Protein AF-A0A108UBU2-F1 (afdb_monomer)

Nearest PDB structures (foldseek):
  7m5o-assembly1_A  TM=4.136E-01  e=9.392E-01  Biggievirus Mos11

Organism: NCBI:txid1444315

Solvent-accessible surface area (backbone atoms only — not comparable to full-atom values): 15888 Å² total; per-residue (Å²): 140,81,89,88,81,86,92,85,77,90,82,82,84,80,83,87,88,84,89,85,89,90,84,91,84,91,82,87,88,81,82,81,77,80,78,78,84,74,85,77,80,70,76,76,83,65,75,75,77,48,58,83,71,38,33,30,38,41,40,33,34,20,79,39,53,60,41,30,52,33,42,35,38,38,32,38,51,55,99,91,39,72,41,78,49,80,78,66,41,70,30,21,22,0,61,51,5,39,13,44,45,47,44,62,60,80,90,80,81,92,64,56,70,40,40,52,89,64,22,35,14,59,22,49,35,21,49,58,49,51,27,37,19,61,50,87,74,73,71,49,63,42,59,72,44,55,47,44,89,47,24,28,30,29,60,39,51,87,44,98,55,30,54,35,77,44,46,33,85,77,67,35,67,78,74,52,62,88,41,85,39,56,45,33,25,43,82,77,49,88,58,36,57,28,46,48,43,35,30,34,41,40,53,33,74,84,44,55,64,52,49,35,50,74,38,32,40,30,30,40,83,44,94,85,50,56,34,66,26,27,42,25,26,54,64,71,59,50,53,55,46,41,52,64,43,42,61,92,36,45,38,32,38,31,30,35,30,34,68,55,42,69,69,38,21,76,87,55,66,48,63,82,80,51,96,92,88

pLDDT: mean 86.35, std 22.16, range [30.78, 98.88]

Mean predicted aligned error: 10.65 Å

Foldseek 3Di:
DDDDDDDDDDDDDDDDDDDDDDDDDDDDDDDPDPDDDDDPPPPPPPPDLAPQLFQKEWEWAAQAQQGQKTKTWIWGADPLATDTDDDIFIKGFFNRGAAAFAANDDDDDPTHAAWQQPSHAHADKFFWAEKEAQDPDAQAQHHYDHFDQQWFQASQLPQPSHQHTDGCVVVPPVSNPPGPGRLPCCVVPVHQRFNRIWTDGCTPVVSNGGSYHDEIETADSDPPDHDSHYMYGHPVVRSVVRNPDHVSSRYMYGYDYPVVCQVCCVVNVHHHDDPPD

Sequence (277 aa):
MGGIETLHGSDDAANAAKGLGQRLRLALFAIAAAMTTACAGLGNDRVPDGPAQAQQLVLVTTADWDANQGRMQRFERAGGQWHAVGDAAAVTIGRAGSAWGLGLHAPQTDGPSKREGDGRAPAGMFRIGTAFGYAEDVATALPYAAMSASDYCIDVSQSPLYNRIVDAEQVGAAAIEGSTEPMRRDLHANGDQRYRQGFVIEHNASRVPGAGSCIFAHLWKAPGETTAGCTAMDDARMSQLLAWLKPQAQPVFVLLPRAEYRKLWKSWGLPQPVDGS

Secondary structure (DSSP, 8-state):
-------------------------------------------------GGGS-SEEEEEEESSSS--EEEEEEEEEETTEEEEEEEEEEEE-BTT-EEE-SSSS----SS-B--TTS--EEEEEEEEEEEEESSS--S-SS-EEEPPTTEEE---TTSTTTT-EEEHHHH-GGGGTT--EES-HHHHTTT--TTSEEEEE-TTTT--TTS----EEEE-SSTT--BSSSEEE-HHHHHHHHHH--GGG--EEEEEEHHHHHHHTTTTTPPPP-TT-

Structure (mmCIF, N/CA/C/O backbone):
data_AF-A0A108UBU2-F1
#
_entry.id   AF-A0A108UBU2-F1
#
loop_
_atom_site.group_PDB
_atom_site.id
_atom_site.type_symbol
_atom_site.label_atom_id
_atom_site.label_alt_id
_atom_site.label_comp_id
_atom_site.label_asym_id
_atom_site.label_entity_id
_atom_site.label_seq_id
_atom_site.pdbx_PDB_ins_code
_atom_site.Cartn_x
_atom_site.Cartn_y
_atom_site.Cartn_z
_atom_site.occupancy
_atom_site.B_iso_or_equiv
_atom_site.auth_seq_id
_atom_site.auth_comp_id
_atom_site.auth_asym_id
_atom_site.auth_atom_id
_atom_site.pdbx_PDB_model_num
ATOM 1 N N . MET A 1 1 ? -21.728 44.229 -74.966 1.00 37.22 1 MET A N 1
ATOM 2 C CA . MET A 1 1 ? -20.796 45.326 -74.622 1.00 37.22 1 MET A CA 1
ATOM 3 C C . MET A 1 1 ? -21.664 46.422 -74.029 1.00 37.22 1 MET A C 1
ATOM 5 O O . MET A 1 1 ? -22.520 46.895 -74.747 1.00 37.22 1 MET A O 1
ATOM 9 N N . GLY A 1 2 ? -21.675 46.769 -72.751 1.00 37.34 2 GLY A N 1
ATOM 10 C CA . GLY A 1 2 ? -20.683 46.671 -71.689 1.00 37.34 2 GLY A CA 1
ATOM 11 C C . GLY A 1 2 ? -20.709 48.035 -70.991 1.00 37.34 2 GLY A C 1
ATOM 12 O O . GLY A 1 2 ? -20.250 48.992 -71.595 1.00 37.34 2 GLY A O 1
ATOM 13 N N . GLY A 1 3 ? -21.280 48.093 -69.779 1.00 35.97 3 GLY A N 1
ATOM 14 C CA . GLY A 1 3 ? -21.281 49.249 -68.868 1.00 35.97 3 GLY A CA 1
ATOM 15 C C . GLY A 1 3 ? -22.343 50.323 -69.131 1.00 35.97 3 GLY A C 1
ATOM 16 O O . GLY A 1 3 ? -22.295 50.953 -70.176 1.00 35.97 3 GLY A O 1
ATOM 17 N N . ILE A 1 4 ? -23.239 50.568 -68.159 1.00 41.31 4 ILE A N 1
ATOM 18 C CA . ILE A 1 4 ? -23.823 51.897 -67.891 1.00 41.31 4 ILE A CA 1
ATOM 19 C C . ILE A 1 4 ? -23.996 52.078 -66.374 1.00 41.31 4 ILE A C 1
ATOM 21 O O . ILE A 1 4 ? -24.458 51.196 -65.652 1.00 41.31 4 ILE A O 1
ATOM 25 N N . GLU A 1 5 ? -23.554 53.255 -65.965 1.00 39.12 5 GLU A N 1
ATOM 26 C CA . GLU A 1 5 ? -23.466 53.899 -64.666 1.00 39.12 5 GLU A CA 1
ATOM 27 C C . GLU A 1 5 ? -24.804 54.536 -64.209 1.00 39.12 5 GLU A C 1
ATOM 29 O O . GLU A 1 5 ? -25.595 54.995 -65.025 1.00 39.12 5 GLU A O 1
ATOM 34 N N . THR A 1 6 ? -25.007 54.540 -62.886 1.00 38.72 6 THR A N 1
ATOM 35 C CA . THR A 1 6 ? -25.582 55.594 -62.010 1.00 38.72 6 THR A CA 1
ATOM 36 C C . THR A 1 6 ? -26.926 56.336 -62.264 1.00 38.72 6 THR A C 1
ATOM 38 O O . THR A 1 6 ? -27.144 57.012 -63.258 1.00 38.72 6 THR A O 1
ATOM 41 N N . LEU A 1 7 ? -27.699 56.380 -61.156 1.00 37.50 7 LEU A N 1
ATOM 42 C CA . LEU A 1 7 ? -28.434 57.514 -60.535 1.00 37.50 7 LEU A CA 1
ATOM 43 C C . LEU A 1 7 ? -29.846 57.950 -61.011 1.00 37.50 7 LEU A C 1
ATOM 45 O O . LEU A 1 7 ? -30.063 58.414 -62.125 1.00 37.50 7 LEU A O 1
ATOM 49 N N . HIS A 1 8 ? -30.770 57.951 -60.039 1.00 36.78 8 HIS A N 1
ATOM 50 C CA . HIS A 1 8 ? -31.936 58.841 -59.843 1.00 36.78 8 HIS A CA 1
ATOM 51 C C . HIS A 1 8 ? -32.371 58.666 -58.374 1.00 36.78 8 HIS A C 1
ATOM 53 O O . HIS A 1 8 ? -32.409 57.530 -57.913 1.00 36.78 8 HIS A O 1
ATOM 59 N N . GLY A 1 9 ? -32.715 59.644 -57.540 1.00 32.75 9 GLY A N 1
ATOM 60 C CA . GLY A 1 9 ? -32.830 61.107 -57.558 1.00 32.75 9 GLY A CA 1
ATOM 61 C C . GLY A 1 9 ? -33.276 61.466 -56.121 1.00 32.75 9 GLY A C 1
ATOM 62 O O . GLY A 1 9 ? -34.024 60.702 -55.513 1.00 32.75 9 GLY A O 1
ATOM 63 N N . SER A 1 10 ? -32.570 62.354 -55.418 1.00 33.16 10 SER A N 1
ATOM 64 C CA . SER A 1 10 ? -33.036 63.711 -55.076 1.00 33.16 10 SER A CA 1
ATOM 65 C C . SER A 1 10 ? -34.526 63.804 -54.705 1.00 33.16 10 SER A C 1
ATOM 67 O O . SER A 1 10 ? -35.387 63.651 -55.562 1.00 33.16 10 SER A O 1
ATOM 69 N N . ASP A 1 11 ? -34.836 64.098 -53.442 1.00 39.44 11 ASP A N 1
ATOM 70 C CA . ASP A 1 11 ? -35.233 65.469 -53.116 1.00 39.44 11 ASP A CA 1
ATOM 71 C C . ASP A 1 11 ? -35.250 65.723 -51.607 1.00 39.44 11 ASP A C 1
ATOM 73 O O . ASP A 1 11 ? -35.809 64.988 -50.790 1.00 39.44 11 ASP A O 1
ATOM 77 N N . ASP A 1 12 ? -34.539 66.796 -51.299 1.00 33.91 12 ASP A N 1
ATOM 78 C CA . ASP A 1 12 ? -34.377 67.466 -50.032 1.00 33.91 12 ASP A CA 1
ATOM 79 C C . ASP A 1 12 ? -35.656 68.182 -49.582 1.00 33.91 12 ASP A C 1
ATOM 81 O O . ASP A 1 12 ? -36.603 68.399 -50.334 1.00 33.91 12 ASP A O 1
ATOM 85 N N . ALA A 1 13 ? -35.545 68.695 -48.359 1.00 34.72 13 ALA A N 1
ATOM 86 C CA . ALA A 1 13 ? -36.267 69.835 -47.809 1.00 34.72 13 ALA A CA 1
ATOM 87 C C . ALA A 1 13 ? -37.626 69.494 -47.174 1.00 34.72 13 ALA A C 1
ATOM 89 O O . ALA A 1 13 ? -38.652 69.319 -47.812 1.00 34.72 13 ALA A O 1
ATOM 90 N N . ALA A 1 14 ? -37.660 69.288 -45.862 1.00 33.88 14 ALA A N 1
ATOM 91 C CA . ALA A 1 14 ? -37.554 70.318 -44.823 1.00 33.88 14 ALA A CA 1
ATOM 92 C C . ALA A 1 14 ? -38.937 70.685 -44.259 1.00 33.88 14 ALA A C 1
ATOM 94 O O . ALA A 1 14 ? -39.667 71.502 -44.796 1.00 33.88 14 ALA A O 1
ATOM 95 N N . ASN A 1 15 ? -39.182 70.111 -43.083 1.00 30.78 15 ASN A N 1
ATOM 96 C CA . ASN A 1 15 ? -39.318 70.842 -41.826 1.00 30.78 15 ASN A CA 1
ATOM 97 C C . ASN A 1 15 ? -40.581 71.690 -41.544 1.00 30.78 15 ASN A C 1
ATOM 99 O O . ASN A 1 15 ? -40.961 72.587 -42.285 1.00 30.78 15 ASN A O 1
ATOM 103 N N . ALA A 1 16 ? -41.041 71.485 -40.301 1.00 33.38 16 ALA A N 1
ATOM 104 C CA . ALA A 1 16 ? -41.854 72.349 -39.441 1.00 33.38 16 ALA A CA 1
ATOM 105 C C . ALA A 1 16 ? -43.352 72.520 -39.761 1.00 33.38 16 ALA A C 1
ATOM 107 O O . ALA A 1 16 ? -43.753 72.692 -40.897 1.00 33.38 16 ALA A O 1
ATOM 108 N N . ALA A 1 17 ? -44.271 72.657 -38.803 1.00 40.41 17 ALA A N 1
ATOM 109 C CA . ALA A 1 17 ? -44.384 72.377 -37.366 1.00 40.41 17 ALA A CA 1
ATOM 110 C C . ALA A 1 17 ? -45.778 72.899 -36.936 1.00 40.41 17 ALA A C 1
ATOM 112 O O . ALA A 1 17 ? -46.263 73.851 -37.549 1.00 40.41 17 ALA A O 1
ATOM 113 N N . LYS A 1 18 ? -46.329 72.352 -35.832 1.00 34.81 18 LYS A N 1
ATOM 114 C CA . LYS A 1 18 ? -47.296 72.912 -34.830 1.00 34.81 18 LYS A CA 1
ATOM 115 C C . LYS A 1 18 ? -48.417 71.901 -34.549 1.00 34.81 18 LYS A C 1
ATOM 117 O O . LYS A 1 18 ? -49.194 71.601 -35.439 1.00 34.81 18 LYS A O 1
ATOM 122 N N . GLY A 1 19 ? -48.456 71.244 -33.385 1.00 34.81 19 GLY A N 1
ATOM 123 C CA . GLY A 1 19 ? -48.915 71.737 -32.063 1.00 34.81 19 GLY A CA 1
ATOM 124 C C . GLY A 1 19 ? -50.186 70.930 -31.704 1.00 34.81 19 GLY A C 1
ATOM 125 O O . GLY A 1 19 ? -50.894 70.544 -32.619 1.00 34.81 19 GLY A O 1
ATOM 126 N N . LEU A 1 20 ? -50.605 70.573 -30.487 1.00 40.19 20 LEU A N 1
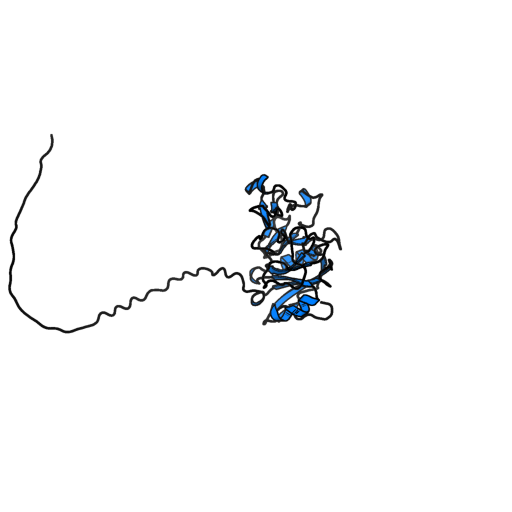ATOM 127 C CA . LEU A 1 20 ? -50.290 70.880 -29.088 1.00 40.19 20 LEU A CA 1
ATOM 128 C C . LEU A 1 20 ? -51.209 69.936 -28.251 1.00 40.19 20 LEU A C 1
ATOM 130 O O . LEU A 1 20 ? -52.362 69.771 -28.640 1.00 40.19 20 LEU A O 1
ATOM 134 N N . GLY A 1 21 ? -50.791 69.342 -27.117 1.00 33.31 21 GLY A N 1
ATOM 135 C CA . GLY A 1 21 ? -51.741 68.564 -26.283 1.00 33.31 21 GLY A CA 1
ATOM 136 C C . GLY A 1 21 ? -51.167 67.669 -25.174 1.00 33.31 21 GLY A C 1
ATOM 137 O O . GLY A 1 21 ? -51.045 66.465 -25.325 1.00 33.31 21 GLY A O 1
ATOM 138 N N . GLN A 1 22 ? -50.831 68.281 -24.047 1.00 40.94 22 GLN A N 1
ATOM 139 C CA . GLN A 1 22 ? -50.230 67.762 -22.807 1.00 40.94 22 GLN A CA 1
ATOM 140 C C . GLN A 1 22 ? -51.144 66.803 -21.979 1.00 40.94 22 GLN A C 1
ATOM 142 O O . GLN A 1 22 ? -52.327 67.105 -21.846 1.00 40.94 22 GLN A O 1
ATOM 147 N N . ARG A 1 23 ? -50.580 65.769 -21.300 1.00 45.06 23 ARG A N 1
ATOM 148 C CA . ARG A 1 23 ? -50.643 65.480 -19.821 1.00 45.06 23 ARG A CA 1
ATOM 149 C C . ARG A 1 23 ? -50.597 63.980 -19.402 1.00 45.06 23 ARG A C 1
ATOM 151 O O . ARG A 1 23 ? -51.598 63.284 -19.423 1.00 45.06 23 ARG A O 1
ATOM 158 N N . LEU A 1 24 ? -49.418 63.563 -18.917 1.00 42.03 24 LEU A N 1
ATOM 159 C CA . LEU A 1 24 ? -4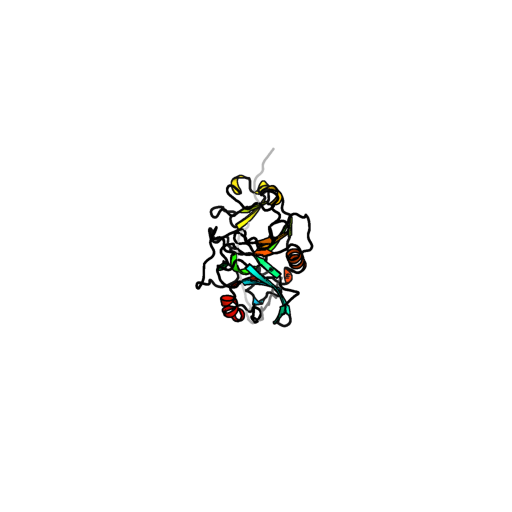9.091 62.851 -17.655 1.00 42.03 24 LEU A CA 1
ATOM 160 C C . LEU A 1 24 ? -50.048 61.773 -17.064 1.00 42.03 24 LEU A C 1
ATOM 162 O O . LEU A 1 24 ? -51.107 62.132 -16.557 1.00 42.03 24 LEU A O 1
ATOM 166 N N . ARG A 1 25 ? -49.566 60.517 -16.906 1.00 44.00 25 ARG A N 1
ATOM 167 C CA . ARG A 1 25 ? -49.483 59.755 -15.621 1.00 44.00 25 ARG A CA 1
ATOM 168 C C . ARG A 1 25 ? -48.939 58.319 -15.790 1.00 44.00 25 ARG A C 1
ATOM 170 O O . ARG A 1 25 ? -49.267 57.624 -16.739 1.00 44.00 25 ARG A O 1
ATOM 177 N N . LEU A 1 26 ? -48.093 57.936 -14.828 1.00 39.94 26 LEU A N 1
ATOM 178 C CA . LEU A 1 26 ? -47.411 56.651 -14.612 1.00 39.94 26 LEU A CA 1
ATOM 179 C C . LEU A 1 26 ? -48.328 55.414 -14.700 1.00 39.94 26 LEU A C 1
ATOM 181 O O . LEU A 1 26 ? -49.380 55.411 -14.066 1.00 39.94 26 LEU A O 1
ATOM 185 N N . ALA A 1 27 ? -47.836 54.321 -15.301 1.00 40.41 27 ALA A N 1
ATOM 186 C CA . ALA A 1 27 ? -48.204 52.952 -14.920 1.00 40.41 27 ALA A CA 1
ATOM 187 C C . ALA A 1 27 ? -47.146 51.917 -15.375 1.00 40.41 27 ALA A C 1
ATOM 189 O O . ALA A 1 27 ? -46.890 51.761 -16.561 1.00 40.41 27 ALA A O 1
ATOM 190 N N . LEU A 1 28 ? -46.554 51.247 -14.378 1.00 40.41 28 LEU A N 1
ATOM 191 C CA . LEU A 1 28 ? -45.980 49.891 -14.336 1.00 40.41 28 LEU A CA 1
ATOM 192 C C . LEU A 1 28 ? -45.194 49.345 -15.550 1.00 40.41 28 LEU A C 1
ATOM 194 O O . LEU A 1 28 ? -45.771 48.832 -16.501 1.00 40.41 28 LEU A O 1
ATOM 198 N N . PHE A 1 29 ? -43.874 49.214 -15.381 1.00 41.25 29 PHE A N 1
ATOM 199 C CA . PHE A 1 29 ? -43.108 48.104 -15.962 1.00 41.25 29 PHE A CA 1
ATOM 200 C C . PHE A 1 29 ? -42.398 47.341 -14.840 1.00 41.25 29 PHE A C 1
ATOM 202 O O . PHE A 1 29 ? -41.324 47.724 -14.390 1.00 41.25 29 PHE A O 1
ATOM 209 N N . ALA A 1 30 ? -43.020 46.257 -14.381 1.00 43.78 30 ALA A N 1
ATOM 210 C CA . ALA A 1 30 ? -42.367 45.210 -13.604 1.00 43.78 30 ALA A CA 1
ATOM 211 C C . ALA A 1 30 ? -42.535 43.901 -14.381 1.00 43.78 30 ALA A C 1
ATOM 213 O O . ALA A 1 30 ? -43.500 43.168 -14.187 1.00 43.78 30 ALA A O 1
ATOM 214 N N . ILE A 1 31 ? -41.617 43.637 -15.312 1.00 51.69 31 ILE A N 1
ATOM 215 C CA . ILE A 1 31 ? -41.484 42.317 -15.932 1.00 51.69 31 ILE A CA 1
ATOM 216 C C . ILE A 1 31 ? -40.453 41.564 -15.095 1.00 51.69 31 ILE A C 1
ATOM 218 O O . ILE A 1 31 ? -39.248 41.734 -15.260 1.00 51.69 31 ILE A O 1
ATOM 222 N N . ALA A 1 32 ? -40.941 40.761 -14.150 1.00 44.84 32 ALA A N 1
ATOM 223 C CA . ALA A 1 32 ? -40.139 39.744 -13.492 1.00 44.84 32 ALA A CA 1
ATOM 224 C C . ALA A 1 32 ? -39.908 38.606 -14.496 1.00 44.84 32 ALA A C 1
ATOM 226 O O . ALA A 1 32 ? -40.777 37.762 -14.709 1.00 44.84 32 ALA A O 1
ATOM 227 N N . ALA A 1 33 ? -38.747 38.603 -15.149 1.00 47.16 33 ALA A N 1
ATOM 228 C CA . ALA A 1 33 ? -38.292 37.452 -15.913 1.00 47.16 33 ALA A CA 1
ATOM 229 C C . ALA A 1 33 ? -37.849 36.365 -14.924 1.00 47.16 33 ALA A C 1
ATOM 231 O O . ALA A 1 33 ? -36.800 36.468 -14.288 1.00 47.16 33 ALA A O 1
ATOM 232 N N . ALA A 1 34 ? -38.682 35.336 -14.769 1.00 44.75 34 ALA A N 1
ATOM 233 C CA . ALA A 1 34 ? -38.331 34.110 -14.073 1.00 44.75 34 ALA A CA 1
ATOM 234 C C . ALA A 1 34 ? -37.185 33.423 -14.831 1.00 44.75 34 ALA A C 1
ATOM 236 O O . ALA A 1 34 ? -37.397 32.797 -15.868 1.00 44.75 34 ALA A O 1
ATOM 237 N N . MET A 1 35 ? -35.957 33.567 -14.331 1.00 47.25 35 MET A N 1
ATOM 238 C CA . MET A 1 35 ? -34.826 32.776 -14.803 1.00 47.25 35 MET A CA 1
ATOM 239 C C . MET A 1 35 ? -34.988 31.349 -14.283 1.00 47.25 35 MET A C 1
ATOM 241 O O . MET A 1 35 ? -34.771 31.059 -13.107 1.00 47.25 35 MET A O 1
ATOM 245 N N . THR A 1 36 ? -35.403 30.462 -15.181 1.00 48.59 36 THR A N 1
ATOM 246 C CA . THR A 1 36 ? -35.389 29.013 -14.998 1.00 48.59 36 THR A CA 1
ATOM 247 C C . THR A 1 36 ? -33.973 28.559 -14.661 1.00 48.59 36 THR A C 1
ATOM 249 O O . THR A 1 36 ? -33.054 28.682 -15.471 1.00 48.59 36 THR A O 1
ATOM 252 N N . THR A 1 37 ? -33.803 28.039 -13.450 1.00 48.06 37 THR A N 1
ATOM 253 C CA . THR A 1 37 ? -32.573 27.418 -12.965 1.00 48.06 37 THR A CA 1
ATOM 254 C C . THR A 1 37 ? -32.381 26.098 -13.712 1.00 48.06 37 THR A C 1
ATOM 256 O O . THR A 1 37 ? -32.971 25.080 -13.359 1.00 48.06 37 THR A O 1
ATOM 259 N N . ALA A 1 38 ? -31.602 26.117 -14.792 1.00 44.00 38 ALA A N 1
ATOM 260 C CA . ALA A 1 38 ? -31.168 24.899 -15.461 1.00 44.00 38 ALA A CA 1
ATOM 261 C C . ALA A 1 38 ? -30.008 24.286 -14.668 1.00 44.00 38 ALA A C 1
ATOM 263 O O . ALA A 1 38 ? -28.999 24.938 -14.400 1.00 44.00 38 ALA A O 1
ATOM 264 N N . CYS A 1 39 ? -30.193 23.032 -14.263 1.00 46.81 39 CYS A N 1
ATOM 265 C CA . CYS A 1 39 ? -29.227 22.217 -13.550 1.00 46.81 39 CYS A CA 1
ATOM 266 C C . CYS A 1 39 ? -27.897 22.132 -14.312 1.00 46.81 39 CYS A C 1
ATOM 268 O O . CYS A 1 39 ? -27.784 21.408 -15.294 1.00 46.81 39 CYS A O 1
ATOM 270 N N . ALA A 1 40 ? -26.867 22.791 -13.793 1.00 42.47 40 ALA A N 1
ATOM 271 C CA . ALA A 1 40 ? -25.500 22.319 -13.933 1.00 42.47 40 ALA A CA 1
ATOM 272 C C . ALA A 1 40 ? -25.125 21.680 -12.596 1.00 42.47 40 ALA A C 1
ATOM 274 O O . ALA A 1 40 ? -24.543 22.312 -11.716 1.00 42.47 40 ALA A O 1
ATOM 275 N N . GLY A 1 41 ? -25.524 20.419 -12.425 1.00 40.53 41 GLY A N 1
ATOM 276 C CA . GLY A 1 41 ? -24.888 19.540 -11.456 1.00 40.53 41 GLY A CA 1
ATOM 277 C C . GLY A 1 41 ? -23.472 19.270 -11.942 1.00 40.53 41 GLY A C 1
ATOM 278 O O . GLY A 1 41 ? -23.207 18.223 -12.520 1.00 40.53 41 GLY A O 1
ATOM 279 N N . LEU A 1 42 ? -22.576 20.240 -11.756 1.00 42.75 42 LEU A N 1
ATOM 280 C CA . LEU A 1 42 ? -21.157 19.945 -11.690 1.00 42.75 42 LEU A CA 1
ATOM 281 C C . LEU A 1 42 ? -21.017 19.039 -10.476 1.00 42.75 42 LEU A C 1
ATOM 283 O O . LEU A 1 42 ? -21.191 19.482 -9.338 1.00 42.75 42 LEU A O 1
ATOM 287 N N . GLY A 1 43 ? -20.830 17.747 -10.752 1.00 36.88 43 GLY A N 1
ATOM 288 C CA . GLY A 1 43 ? -20.414 16.774 -9.763 1.00 36.88 43 GLY A CA 1
ATOM 289 C C . GLY A 1 43 ? -19.258 17.397 -9.011 1.00 36.88 43 GLY A C 1
ATOM 290 O O . GLY A 1 43 ? -18.203 17.676 -9.573 1.00 36.88 43 GLY A O 1
ATOM 291 N N . ASN A 1 44 ? -19.521 17.738 -7.758 1.00 36.91 44 ASN A N 1
ATOM 292 C CA . ASN A 1 44 ? -18.485 18.193 -6.876 1.00 36.91 44 ASN A CA 1
ATOM 293 C C . ASN A 1 44 ? -17.648 16.939 -6.636 1.00 36.91 44 ASN A C 1
ATOM 295 O O . ASN A 1 44 ? -18.047 16.099 -5.827 1.00 36.91 44 ASN A O 1
ATOM 299 N N . ASP A 1 45 ? -16.539 16.792 -7.362 1.00 38.12 45 ASP A N 1
ATOM 300 C CA . ASP A 1 45 ? -15.455 15.868 -7.027 1.00 38.12 45 ASP A CA 1
ATOM 301 C C . ASP A 1 45 ? -14.842 16.345 -5.703 1.00 38.12 45 ASP A C 1
ATOM 303 O O . ASP A 1 45 ? -13.715 16.832 -5.614 1.00 38.12 45 ASP A O 1
ATOM 307 N N . ARG A 1 46 ? -15.641 16.278 -4.633 1.00 39.41 46 ARG A N 1
ATOM 308 C CA . ARG A 1 46 ? -15.154 16.390 -3.274 1.00 39.41 46 ARG A CA 1
ATOM 309 C C . ARG A 1 46 ? -14.348 15.128 -3.052 1.00 39.41 46 ARG A C 1
ATOM 311 O O . ARG A 1 46 ? -14.903 14.044 -2.878 1.00 39.41 46 ARG A O 1
ATOM 318 N N . VAL A 1 47 ? -13.031 15.293 -3.047 1.00 42.28 47 VAL A N 1
ATOM 319 C CA . VAL A 1 47 ? -12.139 14.453 -2.250 1.00 42.28 47 VAL A CA 1
ATOM 320 C C . VAL A 1 47 ? -12.845 14.232 -0.904 1.00 42.28 47 VAL A C 1
ATOM 322 O O . VAL A 1 47 ? -13.205 15.225 -0.270 1.00 42.28 47 VAL A O 1
ATOM 325 N N . PRO A 1 48 ? -13.144 12.990 -0.487 1.00 47.16 48 PRO A N 1
ATOM 326 C CA . PRO A 1 48 ? -13.846 12.763 0.763 1.00 47.16 48 PRO A CA 1
ATOM 327 C C . PRO A 1 48 ? -13.109 13.423 1.920 1.00 47.16 48 PRO A C 1
ATOM 329 O O . PRO A 1 48 ? -11.910 13.202 2.111 1.00 47.16 48 PRO A O 1
ATOM 332 N N . ASP A 1 49 ? -13.850 14.213 2.691 1.00 51.06 49 ASP A N 1
ATOM 333 C CA . ASP A 1 49 ? -13.404 14.787 3.953 1.00 51.06 49 ASP A CA 1
ATOM 334 C C . ASP A 1 49 ? -13.214 13.652 4.978 1.00 51.06 49 ASP A C 1
ATOM 336 O O . ASP A 1 49 ? -14.104 13.341 5.771 1.00 51.06 49 ASP A O 1
ATOM 340 N N . GLY A 1 50 ? -12.055 12.995 4.935 1.00 54.91 50 GLY A N 1
ATOM 341 C CA . GLY A 1 50 ? -11.569 12.089 5.974 1.00 54.91 50 GLY A CA 1
ATOM 342 C C . GLY A 1 50 ? -12.469 10.878 6.317 1.00 54.91 50 GLY A C 1
ATOM 343 O O . GLY A 1 50 ? -13.369 10.498 5.565 1.00 54.91 50 GLY A O 1
ATOM 344 N N . PRO A 1 51 ? -12.238 10.237 7.480 1.00 60.97 51 PRO A N 1
ATOM 345 C CA . PRO A 1 51 ? -12.910 8.997 7.901 1.00 60.97 51 PRO A CA 1
ATOM 346 C C . PRO A 1 51 ? -14.414 9.135 8.156 1.00 60.97 51 PRO A C 1
ATOM 348 O O . PRO A 1 51 ? -15.106 8.134 8.332 1.00 60.97 51 PRO A O 1
ATOM 351 N N . ALA A 1 52 ? -14.943 10.361 8.203 1.00 70.19 52 ALA A N 1
ATOM 352 C CA . ALA A 1 52 ? -16.329 10.611 8.577 1.00 70.19 52 ALA A CA 1
ATOM 353 C C . ALA A 1 52 ? -17.333 9.976 7.600 1.00 70.19 52 ALA A C 1
ATOM 355 O O . ALA A 1 52 ? -18.422 9.587 8.025 1.00 70.19 52 ALA A O 1
ATOM 356 N N . GLN A 1 53 ? -16.961 9.846 6.323 1.00 83.25 53 GLN A N 1
ATOM 357 C CA . GLN A 1 53 ? -17.832 9.320 5.267 1.00 83.25 53 GLN A CA 1
ATOM 358 C C . GLN A 1 53 ? -17.621 7.824 4.994 1.00 83.25 53 GLN A C 1
ATOM 360 O O . GLN A 1 53 ? -18.526 7.173 4.466 1.00 83.25 53 GLN A O 1
ATOM 365 N N . ALA A 1 54 ? -16.471 7.268 5.389 1.00 93.69 54 ALA A N 1
ATOM 366 C CA . ALA A 1 54 ? -16.126 5.873 5.145 1.00 93.69 54 ALA A CA 1
ATOM 367 C C . ALA A 1 54 ? -17.115 4.920 5.837 1.00 93.69 54 ALA A C 1
ATOM 369 O O . ALA A 1 54 ? -17.388 5.040 7.035 1.00 93.69 54 ALA A O 1
ATOM 370 N N . GLN A 1 55 ? -17.638 3.960 5.074 1.00 96.44 55 GLN A N 1
ATOM 371 C CA . GLN A 1 55 ? -18.506 2.882 5.564 1.00 96.44 55 GLN A CA 1
ATOM 372 C C . GLN A 1 55 ? -17.780 1.534 5.627 1.00 96.44 55 GLN A C 1
ATOM 374 O O . GLN A 1 55 ? -18.308 0.585 6.199 1.00 96.44 55 GLN A O 1
ATOM 379 N N . GLN A 1 56 ? -16.572 1.441 5.067 1.00 97.94 56 GLN A N 1
ATOM 380 C CA . GLN A 1 56 ? -15.702 0.270 5.150 1.00 97.94 56 GLN A CA 1
ATOM 381 C C . GLN A 1 56 ? -14.301 0.682 5.608 1.00 97.94 56 GLN A C 1
ATOM 383 O O . GLN A 1 56 ? -13.759 1.695 5.165 1.00 97.94 56 GLN A O 1
ATOM 388 N N . LEU A 1 57 ? -13.710 -0.117 6.492 1.00 98.31 57 LEU A N 1
ATOM 389 C CA . LEU A 1 57 ? -12.371 0.101 7.032 1.00 98.31 57 LEU A CA 1
ATOM 390 C C . LEU A 1 57 ? -11.585 -1.209 7.031 1.00 98.31 57 LEU A C 1
ATOM 392 O O . LEU A 1 57 ? -12.051 -2.230 7.538 1.00 98.31 57 LEU A O 1
ATOM 396 N N . VAL A 1 58 ? -10.361 -1.145 6.520 1.00 98.69 58 VAL A N 1
ATOM 397 C CA . VAL A 1 58 ? -9.316 -2.150 6.725 1.00 98.69 58 VAL A CA 1
ATOM 398 C C . VAL A 1 58 ? -8.336 -1.576 7.735 1.00 98.69 58 VAL A C 1
ATOM 400 O O . VAL A 1 58 ? -7.585 -0.661 7.411 1.00 98.69 58 VAL A O 1
ATOM 403 N N . LEU A 1 59 ? -8.363 -2.079 8.966 1.00 98.62 59 LEU A N 1
ATOM 404 C CA . LEU A 1 59 ? -7.484 -1.621 10.037 1.00 98.62 59 LEU A CA 1
ATOM 405 C C . LEU A 1 59 ? -6.360 -2.629 10.256 1.00 98.62 59 LEU A C 1
ATOM 407 O O . LEU A 1 59 ? -6.621 -3.776 10.608 1.00 98.62 59 LEU A O 1
ATOM 411 N N . VAL A 1 60 ? -5.123 -2.176 10.105 1.00 98.75 60 VAL A N 1
ATOM 412 C CA . VAL A 1 60 ? -3.898 -2.899 10.432 1.00 98.75 60 VAL A CA 1
ATOM 413 C C . VAL A 1 60 ? -3.266 -2.273 11.669 1.00 98.75 60 VAL A C 1
ATOM 415 O O . VAL A 1 60 ? -2.998 -1.071 11.696 1.00 98.75 60 VAL A O 1
ATOM 418 N N . THR A 1 61 ? -2.990 -3.090 12.682 1.00 98.62 61 THR A N 1
ATOM 419 C CA . THR A 1 61 ? -2.213 -2.668 13.851 1.00 98.62 61 THR A CA 1
ATOM 420 C C . THR A 1 61 ? -0.913 -3.449 13.979 1.00 98.62 61 THR A C 1
ATOM 422 O O . THR A 1 61 ? -0.865 -4.658 13.731 1.00 98.62 61 THR A O 1
ATOM 425 N N . THR A 1 62 ? 0.153 -2.754 14.377 1.00 98.56 62 THR A N 1
ATOM 426 C CA . THR A 1 62 ? 1.462 -3.336 14.717 1.00 98.56 62 THR A CA 1
ATOM 427 C C . THR A 1 62 ? 1.802 -3.069 16.177 1.00 98.56 62 THR A C 1
ATOM 429 O O . THR A 1 62 ? 1.270 -2.140 16.790 1.00 98.56 62 THR A O 1
ATOM 432 N N . ALA A 1 63 ? 2.678 -3.889 16.766 1.00 98.25 63 ALA A N 1
ATOM 433 C CA . ALA A 1 63 ? 3.042 -3.742 18.177 1.00 98.25 63 ALA A CA 1
ATOM 434 C C . ALA A 1 63 ? 3.630 -2.350 18.481 1.00 98.25 63 ALA A C 1
ATOM 436 O O . ALA A 1 63 ? 3.221 -1.708 19.449 1.00 98.25 63 ALA A O 1
ATOM 437 N N . ASP A 1 64 ? 4.521 -1.880 17.611 1.00 98.50 64 ASP A N 1
ATOM 438 C CA . ASP A 1 64 ? 5.184 -0.581 17.663 1.00 98.50 64 ASP A CA 1
ATOM 439 C C . ASP A 1 64 ? 5.618 -0.149 16.243 1.00 98.50 64 ASP A C 1
ATOM 441 O O . ASP A 1 64 ? 5.165 -0.711 15.240 1.00 98.50 64 ASP A O 1
ATOM 445 N N . TRP A 1 65 ? 6.458 0.884 16.166 1.00 98.62 65 TRP A N 1
ATOM 446 C CA . TRP A 1 65 ? 6.978 1.451 14.923 1.00 98.62 65 TRP A CA 1
ATOM 447 C C . TRP A 1 65 ? 7.924 0.532 14.149 1.00 98.62 65 TRP A C 1
ATOM 449 O O . TRP A 1 65 ? 8.045 0.701 12.938 1.00 98.62 65 TRP A O 1
ATOM 459 N N . ASP A 1 66 ? 8.604 -0.399 14.814 1.00 98.56 66 ASP A N 1
ATOM 460 C CA . ASP A 1 66 ? 9.649 -1.242 14.223 1.00 98.56 66 ASP A CA 1
ATOM 461 C C . ASP A 1 66 ? 9.172 -2.687 14.003 1.00 98.56 66 ASP A C 1
ATOM 463 O O . ASP A 1 66 ? 9.792 -3.456 13.265 1.00 98.56 66 ASP A O 1
ATOM 467 N N . ALA A 1 67 ? 8.026 -3.051 14.583 1.00 98.50 67 ALA A N 1
ATOM 468 C CA . ALA A 1 67 ? 7.347 -4.311 14.336 1.00 98.50 67 ALA A CA 1
ATOM 469 C C . ALA A 1 67 ? 6.947 -4.459 12.859 1.00 98.50 67 ALA A C 1
ATOM 471 O O . ALA A 1 67 ? 6.201 -3.656 12.303 1.00 98.50 67 ALA A O 1
ATOM 472 N N . ASN A 1 68 ? 7.399 -5.548 12.239 1.00 98.19 68 ASN A N 1
ATOM 473 C CA . ASN A 1 68 ? 7.128 -5.881 10.837 1.00 98.19 68 ASN A CA 1
ATOM 474 C C . ASN A 1 68 ? 6.008 -6.924 10.651 1.00 98.19 68 ASN A C 1
ATOM 476 O O . ASN A 1 68 ? 5.699 -7.318 9.525 1.00 98.19 68 ASN A O 1
ATOM 480 N N . GLN A 1 69 ? 5.388 -7.345 11.755 1.00 98.19 69 GLN A N 1
ATOM 481 C CA . GLN A 1 69 ? 4.203 -8.196 11.800 1.00 98.19 69 GLN A CA 1
ATOM 482 C C . GLN A 1 69 ? 3.038 -7.399 12.386 1.00 98.19 69 GLN A C 1
ATOM 484 O O . GLN A 1 69 ? 3.221 -6.595 13.306 1.00 98.19 69 GLN A O 1
ATOM 489 N N . GLY A 1 70 ? 1.834 -7.655 11.888 1.00 97.56 70 GLY A N 1
ATOM 490 C CA . GLY A 1 70 ? 0.629 -6.978 12.338 1.00 97.56 70 GLY A CA 1
ATOM 491 C C . GLY A 1 70 ? -0.617 -7.847 12.260 1.00 97.56 70 GLY A C 1
ATOM 492 O O . GLY A 1 70 ? -0.589 -9.010 11.848 1.00 97.56 70 GLY A O 1
ATOM 493 N N . ARG A 1 71 ? -1.735 -7.248 12.660 1.00 97.94 71 ARG A N 1
ATOM 494 C CA . ARG A 1 71 ? -3.067 -7.851 12.597 1.00 97.94 71 ARG A CA 1
ATOM 495 C C . ARG A 1 71 ? -3.987 -6.950 11.790 1.00 97.94 71 ARG A C 1
ATOM 497 O O . ARG A 1 71 ? -4.100 -5.769 12.096 1.00 97.94 71 ARG A O 1
ATOM 504 N N . MET A 1 72 ? -4.656 -7.517 10.793 1.00 98.25 72 MET A N 1
ATOM 505 C CA . MET A 1 72 ? -5.666 -6.841 9.983 1.00 98.25 72 MET A CA 1
ATOM 506 C C . MET A 1 72 ? -7.069 -7.240 10.438 1.00 98.25 72 MET A C 1
ATOM 508 O O . MET A 1 72 ? -7.350 -8.426 10.592 1.00 98.25 72 MET A O 1
ATOM 512 N N . GLN A 1 73 ? -7.953 -6.263 10.624 1.00 98.25 73 GLN A N 1
ATOM 513 C CA . GLN A 1 73 ? -9.380 -6.457 10.870 1.00 98.25 73 GLN A CA 1
ATOM 514 C C . GLN A 1 73 ? -10.195 -5.585 9.913 1.00 98.25 73 GLN A C 1
ATOM 516 O O . GLN A 1 73 ? -9.910 -4.401 9.727 1.00 98.25 73 GLN A O 1
ATOM 521 N N . ARG A 1 74 ? -11.253 -6.168 9.348 1.00 98.31 74 ARG A N 1
ATOM 522 C CA . ARG A 1 74 ? -12.248 -5.449 8.546 1.00 98.31 74 ARG A CA 1
ATOM 523 C C . ARG A 1 74 ? -13.369 -4.929 9.430 1.00 98.31 74 ARG A C 1
ATOM 525 O O . ARG A 1 74 ? -13.788 -5.635 10.352 1.00 98.31 74 ARG A O 1
ATOM 532 N N . PHE A 1 75 ? -13.880 -3.748 9.108 1.00 98.31 75 PHE A N 1
ATOM 533 C CA . PHE A 1 75 ? -15.052 -3.165 9.747 1.00 98.31 75 PHE A CA 1
ATOM 534 C C . PHE A 1 75 ? -16.019 -2.581 8.719 1.00 98.31 75 PHE A C 1
ATOM 536 O O . PHE A 1 75 ? -15.597 -2.006 7.715 1.00 98.31 75 PHE A O 1
ATOM 543 N N . GLU A 1 76 ? -17.311 -2.674 9.019 1.00 97.69 76 GLU A N 1
ATOM 544 C CA . GLU A 1 76 ? -18.373 -1.918 8.355 1.00 97.69 76 GLU A CA 1
ATOM 545 C C . GLU A 1 76 ? -18.979 -0.910 9.321 1.00 97.69 76 GLU A C 1
ATOM 547 O O . GLU A 1 76 ? -19.042 -1.150 10.531 1.00 97.69 76 GLU A O 1
ATOM 552 N N . ARG A 1 77 ? -19.424 0.226 8.790 1.00 94.44 77 ARG A N 1
ATOM 553 C CA . ARG A 1 77 ? -20.106 1.248 9.572 1.00 94.44 77 ARG A CA 1
ATOM 554 C C . ARG A 1 77 ? -21.615 1.121 9.394 1.00 94.44 77 ARG A C 1
ATOM 556 O O . ARG A 1 77 ? -22.119 1.185 8.279 1.00 94.44 77 ARG A O 1
ATOM 563 N N . ALA A 1 78 ? -22.338 0.960 10.497 1.00 91.81 78 ALA A N 1
ATOM 564 C CA . ALA A 1 78 ? -23.798 0.927 10.525 1.00 91.81 78 ALA A CA 1
ATOM 565 C C . ALA A 1 78 ? -24.298 1.740 11.724 1.00 91.81 78 ALA A C 1
ATOM 567 O O . ALA A 1 78 ? -23.720 1.688 12.806 1.00 91.81 78 ALA A O 1
ATOM 568 N N . GLY A 1 79 ? -25.329 2.571 11.531 1.00 87.06 79 GLY A N 1
ATOM 569 C CA . GLY A 1 79 ? -25.837 3.442 12.603 1.00 87.06 79 GLY A CA 1
ATOM 570 C C . GLY A 1 79 ? -24.779 4.387 13.201 1.00 87.06 79 GLY A C 1
ATOM 571 O O . GLY A 1 79 ? -24.868 4.755 14.368 1.00 87.06 79 GLY A O 1
ATOM 572 N N . GLY A 1 80 ? -23.743 4.741 12.428 1.00 86.75 80 GLY A N 1
ATOM 573 C CA . GLY A 1 80 ? -22.616 5.571 12.875 1.00 86.75 80 GLY A CA 1
ATOM 574 C C . GLY A 1 80 ? -21.533 4.834 13.677 1.00 86.75 80 GLY A C 1
ATOM 575 O O . GLY A 1 80 ? -20.497 5.435 13.979 1.00 86.75 80 GLY A O 1
ATOM 576 N N . GLN A 1 81 ? -21.723 3.547 13.972 1.00 92.38 81 GLN A N 1
ATOM 577 C CA . GLN A 1 81 ? -20.796 2.711 14.735 1.00 92.38 81 GLN A CA 1
ATOM 578 C C . GLN A 1 81 ? -20.059 1.725 13.830 1.00 92.38 81 GLN A C 1
ATOM 580 O O . GLN A 1 81 ? -20.586 1.291 12.808 1.00 92.38 81 GLN A O 1
ATOM 585 N N . TRP A 1 82 ? -18.826 1.385 14.203 1.00 96.06 82 TRP A N 1
ATOM 586 C CA . TRP A 1 82 ? -18.043 0.365 13.513 1.00 96.06 82 TRP A CA 1
ATOM 587 C C . TRP A 1 82 ? -18.343 -1.023 14.069 1.00 96.06 82 TRP A C 1
ATOM 589 O O . TRP A 1 82 ? -18.289 -1.239 15.279 1.00 96.06 82 TRP A O 1
ATOM 599 N N . HIS A 1 83 ? -18.564 -1.975 13.172 1.00 96.94 83 HIS A N 1
ATOM 600 C CA . HIS A 1 83 ? -18.769 -3.382 13.480 1.00 96.94 83 HIS A CA 1
ATOM 601 C C . HIS A 1 83 ? -17.710 -4.214 12.769 1.00 96.94 83 HIS A C 1
ATOM 603 O O . HIS A 1 83 ? -17.496 -4.055 11.568 1.00 96.94 83 HIS A O 1
ATOM 609 N N . ALA A 1 84 ? -17.026 -5.086 13.509 1.00 97.25 84 ALA A N 1
ATOM 610 C CA . ALA A 1 84 ? -16.045 -5.994 12.930 1.00 97.25 84 ALA A CA 1
ATOM 611 C C . ALA A 1 84 ? -16.730 -6.992 11.982 1.00 97.25 84 ALA A C 1
ATOM 613 O O . ALA A 1 84 ? -17.782 -7.541 12.307 1.00 97.25 84 ALA A O 1
ATOM 614 N N . VAL A 1 85 ? -16.111 -7.243 10.828 1.00 97.62 85 VAL A N 1
ATOM 615 C CA . VAL A 1 85 ? -16.601 -8.187 9.818 1.00 97.62 85 VAL A CA 1
ATOM 616 C C . VAL A 1 85 ? -15.612 -9.331 9.632 1.00 97.62 85 VAL A C 1
ATOM 618 O O . VAL A 1 85 ? -14.496 -9.152 9.134 1.00 97.62 85 VAL A O 1
ATOM 621 N N . GLY A 1 86 ? -16.064 -10.530 9.999 1.00 96.19 86 GLY A N 1
ATOM 622 C CA . GLY A 1 86 ? -15.271 -11.755 9.966 1.00 96.19 86 GLY A CA 1
ATOM 623 C C . GLY A 1 86 ? -14.057 -11.724 10.896 1.00 96.19 86 GLY A C 1
ATOM 624 O O . GLY A 1 86 ? -13.842 -10.776 11.657 1.00 96.19 86 GLY A O 1
ATOM 625 N N . ASP A 1 87 ? -13.250 -12.776 10.803 1.00 96.00 87 ASP A N 1
ATOM 626 C CA . ASP A 1 87 ? -12.040 -12.907 11.609 1.00 96.00 87 ASP A CA 1
ATOM 627 C C . ASP A 1 87 ? -10.947 -11.947 11.148 1.00 96.00 87 ASP A C 1
ATOM 629 O O . ASP A 1 87 ? -10.830 -11.608 9.965 1.00 96.00 87 ASP A O 1
ATOM 633 N N . ALA A 1 88 ? -10.092 -11.571 12.089 1.00 96.75 88 ALA A N 1
ATOM 634 C CA . ALA A 1 88 ? -8.849 -10.911 11.749 1.00 96.75 88 ALA A CA 1
ATOM 635 C C . ALA A 1 88 ? -7.829 -11.871 11.145 1.00 96.75 88 ALA A C 1
ATOM 637 O O . ALA A 1 88 ? -7.842 -13.077 11.400 1.00 96.75 88 ALA A O 1
ATOM 638 N N . ALA A 1 89 ? -6.879 -11.294 10.422 1.00 96.31 89 ALA A N 1
ATOM 639 C CA . ALA A 1 89 ? -5.786 -12.011 9.790 1.00 96.31 89 ALA A CA 1
ATOM 640 C C . ALA A 1 89 ? -4.430 -11.479 10.251 1.00 96.31 89 ALA A C 1
ATOM 642 O O . ALA A 1 89 ? -4.288 -10.300 10.581 1.00 96.31 89 ALA A O 1
ATOM 643 N N . ALA A 1 90 ? -3.424 -12.351 10.242 1.00 97.75 90 ALA A N 1
ATOM 644 C CA . ALA A 1 90 ? -2.038 -11.917 10.325 1.00 97.75 90 ALA A CA 1
ATOM 645 C C . ALA A 1 90 ? -1.644 -11.210 9.023 1.00 97.75 90 ALA A C 1
ATOM 647 O O . ALA A 1 90 ? -2.083 -11.605 7.942 1.00 97.75 90 ALA A O 1
ATOM 648 N N . VAL A 1 91 ? -0.802 -10.188 9.133 1.00 98.56 91 VAL A N 1
ATOM 649 C CA . VAL A 1 91 ? -0.183 -9.510 7.990 1.00 98.56 91 VAL A CA 1
ATOM 650 C C . VAL A 1 91 ? 1.292 -9.259 8.271 1.00 98.56 91 VAL A C 1
ATOM 652 O O . VAL A 1 91 ? 1.688 -9.099 9.426 1.00 98.56 91 VAL A O 1
ATOM 655 N N . THR A 1 92 ? 2.096 -9.184 7.216 1.00 98.69 92 THR A N 1
ATOM 656 C CA . THR A 1 92 ? 3.466 -8.660 7.286 1.00 98.69 92 THR A CA 1
ATOM 657 C C . THR A 1 92 ? 3.494 -7.276 6.653 1.00 98.69 92 THR A C 1
ATOM 659 O O . THR A 1 92 ? 2.712 -6.980 5.747 1.00 98.69 92 THR A O 1
ATOM 662 N N . ILE A 1 93 ? 4.376 -6.406 7.135 1.00 98.75 93 ILE A N 1
ATOM 663 C CA . ILE A 1 93 ? 4.562 -5.060 6.584 1.00 98.75 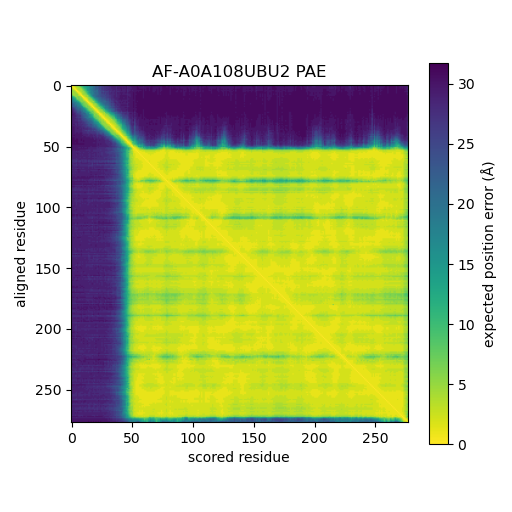93 ILE A CA 1
ATOM 664 C C . ILE A 1 93 ? 6.027 -4.846 6.186 1.00 98.75 93 ILE A C 1
ATOM 666 O O . ILE A 1 93 ? 6.784 -5.814 6.038 1.00 98.75 93 ILE A O 1
ATOM 670 N N . GLY A 1 94 ? 6.430 -3.587 5.992 1.00 98.38 94 GLY A N 1
ATOM 671 C CA . GLY A 1 94 ? 7.814 -3.224 5.711 1.00 98.38 94 GLY A CA 1
ATOM 672 C C . GLY A 1 94 ? 8.786 -3.882 6.692 1.00 98.38 94 GLY A C 1
ATOM 673 O O . GLY A 1 94 ? 8.549 -3.914 7.899 1.00 98.38 94 GLY A O 1
ATOM 674 N N . ARG A 1 95 ? 9.895 -4.417 6.176 1.00 98.44 95 ARG A N 1
ATOM 675 C CA . ARG A 1 95 ? 10.941 -5.103 6.956 1.00 98.44 95 ARG A CA 1
ATOM 676 C C . ARG A 1 95 ? 11.473 -4.293 8.144 1.00 98.44 95 ARG A C 1
ATOM 678 O O . ARG A 1 95 ? 11.907 -4.896 9.121 1.00 98.44 95 ARG A O 1
ATOM 685 N N . ALA A 1 96 ? 11.424 -2.962 8.055 1.00 98.56 96 ALA A N 1
ATOM 686 C CA . ALA A 1 96 ? 11.838 -2.021 9.096 1.00 98.56 96 ALA A CA 1
ATOM 687 C C . ALA A 1 96 ? 10.654 -1.424 9.890 1.00 98.56 96 ALA A C 1
ATOM 689 O O . ALA A 1 96 ? 10.826 -0.411 10.562 1.00 98.56 96 ALA A O 1
ATOM 690 N N . GLY A 1 97 ? 9.458 -2.009 9.784 1.00 98.69 97 GLY A N 1
ATOM 691 C CA . GLY A 1 97 ? 8.243 -1.567 10.465 1.00 98.69 97 GLY A CA 1
ATOM 692 C C . GLY A 1 97 ? 7.453 -0.531 9.668 1.00 98.69 97 GLY A C 1
ATOM 693 O O . GLY A 1 97 ? 7.287 -0.663 8.452 1.00 98.69 97 GLY A O 1
ATOM 694 N N . SER A 1 98 ? 6.943 0.499 10.342 1.00 98.81 98 SER A N 1
ATOM 695 C CA . SER A 1 98 ? 6.116 1.553 9.749 1.00 98.81 98 SER A CA 1
ATOM 696 C C . SER A 1 98 ? 6.655 2.962 10.002 1.00 98.81 98 SER A C 1
ATOM 698 O O . SER A 1 98 ? 7.483 3.181 10.886 1.00 98.81 98 SER A O 1
ATOM 700 N N . ALA A 1 99 ? 6.196 3.929 9.213 1.00 98.81 99 ALA A N 1
ATOM 701 C CA . ALA A 1 99 ? 6.517 5.349 9.348 1.00 98.81 99 ALA A CA 1
ATOM 702 C C . ALA A 1 99 ? 5.356 6.210 8.854 1.00 98.81 99 ALA A C 1
ATOM 704 O O . ALA A 1 99 ? 4.684 5.821 7.905 1.00 98.81 99 ALA A O 1
ATOM 705 N N . TRP A 1 100 ? 5.137 7.383 9.444 1.00 98.75 100 TRP A N 1
ATOM 706 C CA . TRP A 1 100 ? 4.106 8.328 9.025 1.00 98.75 100 TRP A CA 1
ATOM 707 C C . TRP A 1 100 ? 4.174 8.624 7.525 1.00 98.75 100 TRP A C 1
ATOM 709 O O . TRP A 1 100 ? 5.179 9.140 7.027 1.00 98.75 100 TRP A O 1
ATOM 719 N N . GLY A 1 101 ? 3.098 8.266 6.824 1.00 98.44 101 GLY A N 1
ATOM 720 C CA . GLY A 1 101 ? 2.912 8.475 5.396 1.00 98.44 101 GLY A CA 1
ATOM 721 C C . GLY A 1 101 ? 2.154 9.761 5.061 1.00 98.44 101 GLY A C 1
ATOM 722 O O . GLY A 1 101 ? 1.802 10.559 5.930 1.00 98.44 101 GLY A O 1
ATOM 723 N N . LEU A 1 102 ? 1.899 9.945 3.766 1.00 98.06 102 LEU A N 1
ATOM 724 C CA . LEU A 1 102 ? 1.111 11.041 3.211 1.00 98.06 102 LEU A CA 1
ATOM 725 C C . LEU A 1 102 ? -0.253 10.481 2.801 1.00 98.06 102 LEU A C 1
ATOM 727 O O . LEU A 1 102 ? -0.345 9.767 1.802 1.00 98.06 102 LEU A O 1
ATOM 731 N N . GLY A 1 103 ? -1.293 10.783 3.579 1.00 96.44 103 GLY A N 1
ATOM 732 C CA . GLY A 1 103 ? -2.637 10.232 3.393 1.00 96.44 103 GLY A CA 1
ATOM 733 C C . GLY A 1 103 ? -3.756 11.176 3.844 1.00 96.44 103 GLY A C 1
ATOM 734 O O . GLY A 1 103 ? -3.584 12.390 3.915 1.00 96.44 103 GLY A O 1
ATOM 735 N N . LEU A 1 104 ? -4.918 10.607 4.161 1.00 95.44 104 LEU A N 1
ATOM 736 C CA . LEU A 1 104 ? -6.142 11.283 4.607 1.00 95.44 104 LEU A CA 1
ATOM 737 C C . LEU A 1 104 ? -6.080 11.716 6.084 1.00 95.44 104 LEU A C 1
ATOM 739 O O . LEU A 1 104 ? -6.966 11.406 6.880 1.00 95.44 104 LEU A O 1
ATOM 743 N N . HIS A 1 105 ? -5.017 12.408 6.478 1.00 94.12 105 HIS A N 1
ATOM 744 C CA . HIS A 1 105 ? -4.858 12.941 7.827 1.00 94.12 105 HIS A CA 1
ATOM 745 C C . HIS A 1 105 ? -3.919 14.147 7.831 1.00 94.12 105 HIS A C 1
ATOM 747 O O . HIS A 1 105 ? -3.104 14.331 6.929 1.00 94.12 105 HIS A O 1
ATOM 753 N N . ALA A 1 106 ? -4.003 14.961 8.884 1.00 92.62 106 ALA A N 1
ATOM 754 C CA . ALA A 1 106 ? -3.016 16.008 9.116 1.00 92.62 106 ALA A CA 1
ATOM 755 C C . ALA A 1 106 ? -1.614 15.392 9.315 1.00 92.62 106 ALA A C 1
ATOM 757 O O . ALA A 1 106 ? -1.514 14.282 9.864 1.00 92.62 106 ALA A O 1
ATOM 758 N N . PRO A 1 107 ? -0.537 16.099 8.921 1.00 91.56 107 PRO A N 1
ATOM 759 C CA . PRO A 1 107 ? 0.827 15.659 9.186 1.00 91.56 107 PRO A CA 1
ATOM 760 C C . PRO A 1 107 ? 1.035 15.323 10.665 1.00 91.56 107 PRO A C 1
ATOM 762 O O . PRO A 1 107 ? 0.586 16.056 11.546 1.00 91.56 107 PRO A O 1
ATOM 765 N N . GLN A 1 108 ? 1.710 14.208 10.921 1.00 93.56 108 GLN A N 1
ATOM 766 C CA . GLN A 1 108 ? 2.107 13.767 12.257 1.00 93.56 108 GLN A CA 1
ATOM 767 C C . GLN A 1 108 ? 3.632 13.882 12.374 1.00 93.56 108 GLN A C 1
ATOM 769 O O . GLN A 1 108 ? 4.343 13.697 11.385 1.00 93.56 108 GLN A O 1
ATOM 774 N N . THR A 1 109 ? 4.144 14.212 13.560 1.00 91.00 109 THR A N 1
ATOM 775 C CA . THR A 1 109 ? 5.575 14.532 13.765 1.00 91.00 109 THR A CA 1
ATOM 776 C C . THR A 1 109 ? 6.230 13.742 14.896 1.00 91.00 109 THR A C 1
ATOM 778 O O . THR A 1 109 ? 7.402 13.941 15.193 1.00 91.00 109 THR A O 1
ATOM 781 N N . ASP A 1 110 ? 5.484 12.864 15.553 1.00 92.44 110 ASP A N 1
ATOM 782 C CA . ASP A 1 110 ? 5.868 12.123 16.757 1.00 92.44 110 ASP A CA 1
ATOM 783 C C . ASP A 1 110 ? 6.268 10.666 16.471 1.00 92.44 110 ASP A C 1
ATOM 785 O O . ASP A 1 110 ? 6.093 9.778 17.300 1.00 92.44 110 ASP A O 1
ATOM 789 N N . GLY A 1 111 ? 6.849 10.416 15.299 1.00 96.56 111 GLY A N 1
ATOM 790 C CA . GLY A 1 111 ? 7.317 9.097 14.889 1.00 96.56 111 GLY A CA 1
ATOM 791 C C . GLY A 1 111 ? 8.202 9.158 13.643 1.00 96.56 111 GLY A C 1
ATOM 792 O O . GLY A 1 111 ? 8.463 10.247 13.119 1.00 96.56 111 GLY A O 1
ATOM 793 N N . PRO A 1 112 ? 8.676 8.002 13.145 1.00 98.25 112 PRO A N 1
ATOM 794 C CA . PRO A 1 112 ? 9.419 7.927 11.894 1.00 98.25 112 PRO A CA 1
ATOM 795 C C . PRO A 1 112 ? 8.598 8.512 10.742 1.00 98.25 112 PRO A C 1
ATOM 797 O O . PRO A 1 112 ? 7.392 8.305 10.680 1.00 98.25 112 PRO A O 1
ATOM 800 N N . SER A 1 113 ? 9.248 9.202 9.806 1.00 98.19 113 SER A N 1
ATOM 801 C CA . SER A 1 113 ? 8.607 9.735 8.598 1.00 98.19 113 SER A CA 1
ATOM 802 C C . SER A 1 113 ? 8.979 8.889 7.383 1.00 98.19 113 SER A C 1
ATOM 804 O O . SER A 1 113 ? 10.153 8.542 7.206 1.00 98.19 113 SER A O 1
ATOM 806 N N . LYS A 1 114 ? 7.970 8.529 6.583 1.00 98.25 114 LYS A N 1
ATOM 807 C CA . LYS A 1 114 ? 8.106 7.657 5.415 1.00 98.25 114 LYS A CA 1
ATOM 808 C C . LYS A 1 114 ? 8.942 8.335 4.330 1.00 98.25 114 LYS A C 1
ATOM 810 O O . LYS A 1 114 ? 8.710 9.494 3.989 1.00 98.25 114 LYS A O 1
ATOM 815 N N . ARG A 1 115 ? 9.891 7.591 3.761 1.00 98.19 115 ARG A N 1
ATOM 816 C CA . ARG A 1 115 ? 10.744 8.005 2.635 1.00 98.19 115 ARG A CA 1
ATOM 817 C C . ARG A 1 115 ? 10.929 6.861 1.640 1.00 98.19 115 ARG A C 1
ATOM 819 O O . ARG A 1 115 ? 10.647 5.701 1.949 1.00 98.19 115 ARG A O 1
ATOM 826 N N . GLU A 1 116 ? 11.392 7.181 0.441 1.00 98.12 116 GLU A N 1
ATOM 827 C CA . GLU A 1 116 ? 11.754 6.182 -0.566 1.00 98.12 116 GLU A CA 1
ATOM 828 C C . GLU A 1 116 ? 12.873 5.264 -0.047 1.00 98.12 116 GLU A C 1
ATOM 830 O O . GLU A 1 116 ? 13.809 5.723 0.611 1.00 98.12 116 GLU A O 1
ATOM 835 N N . GLY A 1 117 ? 12.748 3.957 -0.292 1.00 97.44 117 GLY A N 1
ATOM 836 C CA . GLY A 1 117 ? 13.757 2.960 0.093 1.00 97.44 117 GLY A CA 1
ATOM 837 C C . GLY A 1 117 ? 13.949 2.692 1.598 1.00 97.44 117 GLY A C 1
ATOM 838 O O . GLY A 1 117 ? 14.780 1.857 1.956 1.00 97.44 117 GLY A O 1
ATOM 839 N N . ASP A 1 118 ? 13.186 3.326 2.493 1.00 98.19 118 ASP A N 1
ATOM 840 C CA . ASP A 1 118 ? 13.365 3.199 3.953 1.00 98.19 118 ASP A CA 1
ATOM 841 C C . ASP A 1 118 ? 13.007 1.817 4.540 1.00 98.19 118 ASP A C 1
ATOM 843 O O . ASP A 1 118 ? 13.284 1.550 5.710 1.00 98.19 118 ASP A O 1
ATOM 847 N N . GLY A 1 119 ? 12.401 0.930 3.746 1.00 98.25 119 GLY A N 1
ATOM 848 C CA . GLY A 1 119 ? 11.988 -0.400 4.189 1.00 98.25 119 GLY A CA 1
ATOM 849 C C . GLY A 1 119 ? 10.763 -0.406 5.106 1.00 98.25 119 GLY A C 1
ATOM 850 O O . GLY A 1 119 ? 10.491 -1.443 5.716 1.00 98.25 119 GLY A O 1
ATOM 851 N N . ARG A 1 120 ? 10.058 0.722 5.250 1.00 98.75 120 ARG A N 1
ATOM 852 C CA . ARG A 1 120 ? 8.914 0.898 6.151 1.00 98.75 120 ARG A CA 1
ATOM 853 C C . ARG A 1 120 ? 7.607 1.002 5.378 1.00 98.75 120 ARG A C 1
ATOM 855 O O . ARG A 1 120 ? 7.567 1.582 4.296 1.00 98.75 120 ARG A O 1
ATOM 862 N N . ALA A 1 121 ? 6.527 0.480 5.949 1.00 98.81 121 ALA A N 1
ATOM 863 C CA . ALA A 1 121 ? 5.179 0.714 5.440 1.00 98.81 121 ALA A CA 1
ATOM 864 C C . ALA A 1 121 ? 4.624 2.070 5.900 1.00 98.81 121 ALA A C 1
ATOM 866 O O . ALA A 1 121 ? 4.958 2.521 6.999 1.00 98.81 121 ALA A O 1
ATOM 867 N N . PRO A 1 122 ? 3.786 2.748 5.099 1.00 98.75 122 PRO A N 1
ATOM 868 C CA . PRO A 1 122 ? 3.203 4.008 5.524 1.00 98.75 122 PRO A CA 1
ATOM 869 C C . PRO A 1 122 ? 2.150 3.763 6.615 1.00 98.75 122 PRO A C 1
ATOM 871 O O . PRO A 1 122 ? 1.169 3.050 6.414 1.00 98.75 122 PRO A O 1
ATOM 874 N N . ALA A 1 123 ? 2.366 4.365 7.779 1.00 98.81 123 ALA A N 1
ATOM 875 C CA . ALA A 1 123 ? 1.376 4.517 8.830 1.00 98.81 123 ALA A CA 1
ATOM 876 C C . ALA A 1 123 ? 0.510 5.742 8.536 1.00 98.81 123 ALA A C 1
ATOM 878 O O . ALA A 1 123 ? 1.014 6.772 8.081 1.00 98.81 123 ALA A O 1
ATOM 879 N N . GLY A 1 124 ? -0.784 5.635 8.801 1.00 98.31 124 GLY A N 1
ATOM 880 C CA . GLY A 1 124 ? -1.754 6.662 8.452 1.00 98.31 124 GLY A CA 1
ATOM 881 C C . GLY A 1 124 ? -3.083 6.075 8.007 1.00 98.31 124 GLY A C 1
ATOM 882 O O . GLY A 1 124 ? -3.366 4.897 8.218 1.00 98.31 124 GLY A O 1
ATOM 883 N N . MET A 1 125 ? -3.889 6.929 7.389 1.00 98.31 125 MET A N 1
ATOM 884 C CA . MET A 1 125 ? -5.165 6.593 6.767 1.00 98.31 125 MET A CA 1
ATOM 885 C C . MET A 1 125 ? -5.083 6.897 5.280 1.00 98.31 125 MET A C 1
ATOM 887 O O . MET A 1 125 ? -4.672 7.988 4.899 1.00 98.31 125 MET A O 1
ATOM 891 N N . PHE A 1 126 ? -5.501 5.961 4.444 1.00 98.44 126 PHE A N 1
ATOM 892 C CA . PHE A 1 126 ? -5.352 6.038 2.997 1.00 98.44 126 PHE A CA 1
ATOM 893 C C . PHE A 1 126 ? -6.643 5.600 2.319 1.00 98.44 126 PHE A C 1
ATOM 895 O O . PHE A 1 126 ? -7.387 4.767 2.845 1.00 98.44 126 PHE A O 1
ATOM 902 N N . ARG A 1 127 ? -6.901 6.134 1.126 1.00 97.69 127 ARG A N 1
ATOM 903 C CA . ARG A 1 127 ? -7.906 5.547 0.239 1.00 97.69 127 ARG A CA 1
ATOM 904 C C . ARG A 1 127 ? -7.406 4.186 -0.241 1.00 97.69 127 ARG A C 1
ATOM 906 O O . ARG A 1 127 ? -6.200 3.980 -0.405 1.00 97.69 127 ARG A O 1
ATOM 913 N N . ILE A 1 128 ? -8.346 3.281 -0.479 1.00 98.50 128 ILE A N 1
ATOM 914 C CA . ILE A 1 128 ? -8.086 2.056 -1.232 1.00 98.50 128 ILE A CA 1
ATOM 915 C C . ILE A 1 128 ? -8.377 2.352 -2.702 1.00 98.50 128 ILE A C 1
ATOM 917 O O . ILE A 1 128 ? -9.501 2.717 -3.050 1.00 98.50 128 ILE A O 1
ATOM 921 N N . GLY A 1 129 ? -7.341 2.249 -3.530 1.00 97.62 129 GLY A N 1
ATOM 922 C CA . GLY A 1 129 ? -7.398 2.523 -4.960 1.00 97.62 129 GLY A CA 1
ATOM 923 C C . GLY A 1 129 ? -7.753 1.287 -5.786 1.00 97.62 129 GLY A C 1
ATOM 924 O O . GLY A 1 129 ? -8.374 0.337 -5.306 1.00 97.62 129 GLY A O 1
ATOM 925 N N . THR A 1 130 ? -7.334 1.311 -7.049 1.00 98.50 130 THR A N 1
ATOM 926 C CA . THR A 1 130 ? -7.539 0.234 -8.026 1.00 98.50 130 THR A CA 1
ATOM 927 C C . THR A 1 130 ? -7.004 -1.105 -7.510 1.00 98.50 130 THR A C 1
ATOM 929 O O . THR A 1 130 ? -5.869 -1.200 -7.031 1.00 98.50 130 THR A O 1
ATOM 932 N N . ALA A 1 131 ? -7.827 -2.145 -7.614 1.00 98.88 131 ALA A N 1
ATOM 933 C CA . ALA A 1 131 ? -7.398 -3.525 -7.462 1.00 98.88 131 ALA A CA 1
ATOM 934 C C . ALA A 1 131 ? -6.634 -3.970 -8.713 1.00 98.88 131 ALA A C 1
ATOM 936 O O . ALA A 1 131 ? -6.926 -3.531 -9.823 1.00 98.88 131 ALA A O 1
ATOM 937 N N . PHE A 1 132 ? -5.667 -4.858 -8.550 1.00 98.88 132 PHE A N 1
ATOM 938 C CA . PHE A 1 132 ? -4.871 -5.378 -9.654 1.00 98.88 132 PHE A CA 1
ATOM 939 C C . PHE A 1 132 ? -4.592 -6.867 -9.471 1.00 98.88 132 PHE A C 1
ATOM 941 O O . PHE A 1 132 ? -4.741 -7.425 -8.379 1.00 98.88 132 PHE A O 1
ATOM 948 N N . GLY A 1 133 ? -4.179 -7.529 -10.544 1.00 98.62 133 GLY A N 1
ATOM 949 C CA . GLY A 1 133 ? -3.721 -8.909 -10.477 1.00 98.62 133 GLY A CA 1
ATOM 950 C C . GLY A 1 133 ? -3.401 -9.483 -11.845 1.00 98.62 133 GLY A C 1
ATOM 951 O O . GLY A 1 133 ? -3.389 -8.765 -12.837 1.00 98.62 133 GLY A O 1
ATOM 952 N N . TYR A 1 134 ? -3.105 -10.779 -11.888 1.00 98.56 134 TYR A N 1
ATOM 953 C CA . TYR A 1 134 ? -2.662 -11.444 -13.122 1.00 98.56 134 TYR A CA 1
ATOM 954 C C . TYR A 1 134 ? -3.816 -12.029 -13.943 1.00 98.56 134 TYR A C 1
ATOM 956 O O . TYR A 1 134 ? -3.625 -12.356 -15.110 1.00 98.56 134 TYR A O 1
ATOM 964 N N . ALA A 1 135 ? -4.978 -12.229 -13.319 1.00 98.12 135 ALA A N 1
ATOM 965 C CA . ALA A 1 135 ? -6.167 -12.729 -13.997 1.00 98.12 135 ALA A CA 1
ATOM 966 C C . ALA A 1 135 ? -6.819 -11.613 -14.824 1.00 98.12 135 ALA A C 1
ATOM 968 O O . ALA A 1 135 ? -6.682 -10.441 -14.491 1.00 98.12 135 ALA A O 1
ATOM 969 N N . GLU A 1 136 ? -7.549 -11.982 -15.877 1.00 97.62 136 GLU A N 1
ATOM 970 C CA . GLU A 1 136 ? -8.326 -11.018 -16.671 1.00 97.62 136 GLU A CA 1
ATOM 971 C C . GLU A 1 136 ? -9.449 -10.387 -15.840 1.00 97.62 136 GLU A C 1
ATOM 973 O O . GLU A 1 136 ? -9.675 -9.185 -15.924 1.00 97.62 136 GLU A O 1
ATOM 978 N N . ASP A 1 137 ? -10.076 -11.183 -14.970 1.00 95.38 137 ASP A N 1
ATOM 979 C CA . ASP A 1 137 ? -11.133 -10.755 -14.060 1.00 95.38 137 ASP A CA 1
ATOM 980 C C . ASP A 1 137 ? -11.003 -11.442 -12.695 1.00 95.38 137 ASP A C 1
ATOM 982 O O . ASP A 1 137 ? -10.526 -12.576 -12.573 1.00 95.38 137 ASP A O 1
ATOM 986 N N . VAL A 1 138 ? -11.483 -10.764 -11.650 1.00 96.12 138 VAL A N 1
ATOM 987 C CA . VAL A 1 138 ? -11.588 -11.298 -10.285 1.00 96.12 138 VAL A CA 1
ATOM 988 C C . VAL A 1 138 ? -12.903 -10.867 -9.639 1.00 96.12 138 VAL A C 1
ATOM 990 O O . VAL A 1 138 ? -13.519 -9.880 -10.033 1.00 96.12 138 VAL A O 1
ATOM 993 N N . ALA A 1 139 ? -13.329 -11.580 -8.596 1.00 97.06 139 ALA A N 1
ATOM 994 C CA . ALA A 1 139 ? -14.481 -11.179 -7.796 1.00 97.06 139 ALA A CA 1
ATOM 995 C C . ALA A 1 139 ? -14.145 -9.933 -6.954 1.00 97.06 139 ALA A C 1
ATOM 997 O O . ALA A 1 139 ? -13.668 -10.044 -5.826 1.00 97.06 139 ALA A O 1
ATOM 998 N N . THR A 1 140 ? -14.379 -8.744 -7.508 1.00 98.31 140 THR A N 1
ATOM 999 C CA . THR A 1 140 ? -14.205 -7.451 -6.834 1.00 98.31 140 THR A CA 1
ATOM 1000 C C . THR A 1 140 ? -15.218 -6.439 -7.358 1.00 98.31 140 THR A C 1
ATOM 1002 O O . THR A 1 140 ? -15.612 -6.493 -8.520 1.00 98.31 140 THR A O 1
ATOM 1005 N N . ALA A 1 141 ? -15.642 -5.508 -6.503 1.00 98.38 141 ALA A N 1
ATOM 1006 C CA . ALA A 1 141 ? -16.399 -4.333 -6.937 1.00 98.38 141 ALA A CA 1
ATOM 1007 C C . ALA A 1 141 ? -15.503 -3.097 -7.126 1.00 98.38 141 ALA A C 1
ATOM 1009 O O . ALA A 1 141 ? -15.979 -2.071 -7.611 1.00 98.38 141 ALA A O 1
ATOM 1010 N N . LEU A 1 142 ? -14.230 -3.163 -6.718 1.00 98.44 142 LEU A N 1
ATOM 1011 C CA . LEU A 1 142 ? -13.257 -2.105 -6.986 1.00 98.44 142 LEU A CA 1
ATOM 1012 C C . LEU A 1 142 ? -12.984 -1.993 -8.493 1.00 98.44 142 LEU A C 1
ATOM 1014 O O . LEU A 1 142 ? -13.088 -2.999 -9.196 1.00 98.44 142 LEU A O 1
ATOM 1018 N N . PRO A 1 143 ? -12.559 -0.816 -8.994 1.00 98.25 143 PRO A N 1
ATOM 1019 C CA . PRO A 1 143 ? -11.890 -0.750 -10.287 1.00 98.25 143 PRO A CA 1
ATOM 1020 C C . PRO A 1 143 ? -10.775 -1.795 -10.328 1.00 98.25 143 PRO A C 1
ATOM 1022 O O . PRO A 1 143 ? -10.002 -1.892 -9.371 1.00 98.25 143 PRO A O 1
ATOM 1025 N N . TYR A 1 144 ? -10.713 -2.572 -11.404 1.00 98.69 144 TYR A N 1
ATOM 1026 C CA . TYR A 1 144 ? -9.748 -3.652 -11.558 1.00 98.69 144 TYR A CA 1
ATOM 1027 C C . TYR A 1 144 ? -8.873 -3.420 -12.783 1.00 98.69 144 TYR A C 1
ATOM 1029 O O . TYR A 1 144 ? -9.366 -3.012 -13.833 1.00 98.69 144 TYR A O 1
ATOM 1037 N N . ALA A 1 145 ? -7.580 -3.685 -12.637 1.00 98.56 145 ALA A N 1
ATOM 1038 C CA . ALA A 1 145 ? -6.626 -3.673 -13.730 1.00 98.56 145 ALA A CA 1
ATOM 1039 C C . ALA A 1 145 ? -5.922 -5.038 -13.813 1.00 98.56 145 ALA A C 1
ATOM 1041 O O . ALA A 1 145 ? -5.168 -5.423 -12.913 1.00 98.56 145 ALA A O 1
ATOM 1042 N N . ALA A 1 146 ? -6.184 -5.768 -14.897 1.00 98.62 146 ALA A N 1
ATOM 1043 C CA . ALA A 1 146 ? -5.459 -6.984 -15.239 1.00 98.62 146 ALA A CA 1
ATOM 1044 C C . ALA A 1 146 ? -4.056 -6.599 -15.728 1.00 98.62 146 ALA A C 1
ATOM 1046 O O . ALA A 1 146 ? -3.912 -5.875 -16.710 1.00 98.62 146 ALA A O 1
ATOM 1047 N N . MET A 1 147 ? -3.029 -7.043 -15.009 1.00 98.69 147 MET A N 1
ATOM 1048 C CA . MET A 1 147 ? -1.645 -6.652 -15.258 1.00 98.69 147 MET A CA 1
ATOM 1049 C C . MET A 1 147 ? -1.040 -7.469 -16.402 1.00 98.69 147 MET A C 1
ATOM 1051 O O . MET A 1 147 ? -1.063 -8.707 -16.417 1.00 98.69 147 MET A O 1
ATOM 1055 N N . SER A 1 148 ? -0.419 -6.760 -17.327 1.00 98.50 148 SER A N 1
ATOM 1056 C CA . SER A 1 148 ? 0.343 -7.270 -18.457 1.00 98.50 148 SER A CA 1
ATOM 1057 C C . SER A 1 148 ? 1.846 -7.288 -18.163 1.00 98.50 148 SER A C 1
ATOM 1059 O O . SER A 1 148 ? 2.327 -6.770 -17.153 1.00 98.50 148 SER A O 1
ATOM 1061 N N . ALA A 1 149 ? 2.619 -7.912 -19.055 1.00 98.06 149 ALA A N 1
ATOM 1062 C CA . ALA A 1 149 ? 4.073 -7.954 -18.930 1.00 98.06 149 ALA A CA 1
ATOM 1063 C C . ALA A 1 149 ? 4.726 -6.564 -19.044 1.00 98.06 149 ALA A C 1
ATOM 1065 O O . ALA A 1 149 ? 5.855 -6.403 -18.590 1.00 98.06 149 ALA A O 1
ATOM 1066 N N . SER A 1 150 ? 4.053 -5.579 -19.639 1.00 98.25 150 SER A N 1
ATOM 1067 C CA . SER A 1 150 ? 4.576 -4.225 -19.815 1.00 98.25 150 SER A CA 1
ATOM 1068 C C . SER A 1 150 ? 4.170 -3.268 -18.695 1.00 98.25 150 SER A C 1
ATOM 1070 O O . SER A 1 150 ? 4.631 -2.129 -18.694 1.00 98.25 150 SER A O 1
ATOM 1072 N N . ASP A 1 151 ? 3.366 -3.702 -17.721 1.00 98.81 151 ASP A N 1
ATOM 1073 C CA . ASP A 1 151 ? 2.958 -2.850 -16.605 1.00 98.81 151 ASP A CA 1
ATOM 1074 C C . ASP A 1 151 ? 4.049 -2.745 -15.532 1.00 98.81 151 ASP A C 1
ATOM 1076 O O . ASP A 1 151 ? 4.511 -3.749 -14.978 1.00 98.81 151 ASP A O 1
ATOM 1080 N N . TYR A 1 152 ? 4.416 -1.511 -15.186 1.00 98.75 152 TYR A N 1
ATOM 1081 C CA . TYR A 1 152 ? 5.388 -1.173 -14.142 1.00 98.75 152 TYR A CA 1
ATOM 1082 C C . TYR A 1 152 ? 4.825 -0.104 -13.218 1.00 98.75 152 TYR A C 1
ATOM 1084 O O . TYR A 1 152 ? 4.222 0.865 -13.678 1.00 98.75 152 TYR A O 1
ATOM 1092 N N . CYS A 1 153 ? 5.076 -0.233 -11.918 1.00 98.69 153 CYS A N 1
ATOM 1093 C CA . CYS A 1 153 ? 4.936 0.893 -11.009 1.00 98.69 153 CYS A CA 1
ATOM 1094 C C . CYS A 1 153 ? 6.243 1.685 -10.939 1.00 98.69 153 CYS A C 1
ATOM 1096 O O . CYS A 1 153 ? 7.289 1.135 -10.634 1.00 98.69 153 CYS A O 1
ATOM 1098 N N . ILE A 1 154 ? 6.198 2.989 -11.193 1.00 98.69 154 ILE A N 1
ATOM 1099 C CA . ILE A 1 154 ? 7.414 3.803 -11.264 1.00 98.69 154 ILE A CA 1
ATOM 1100 C C . ILE A 1 154 ? 7.865 4.248 -9.871 1.00 98.69 154 ILE A C 1
ATOM 1102 O O . ILE A 1 154 ? 7.316 5.183 -9.287 1.00 98.69 154 ILE A O 1
ATOM 1106 N N . ASP A 1 155 ? 8.924 3.619 -9.378 1.00 97.88 155 ASP A N 1
ATOM 1107 C CA . ASP A 1 155 ? 9.600 3.870 -8.097 1.00 97.88 155 ASP A CA 1
ATOM 1108 C C . ASP A 1 155 ? 10.804 4.834 -8.204 1.00 97.88 155 ASP A C 1
ATOM 1110 O O . ASP A 1 155 ? 11.442 5.195 -7.212 1.00 97.88 155 ASP A O 1
ATOM 1114 N N . VAL A 1 156 ? 11.089 5.342 -9.406 1.00 98.12 156 VAL A N 1
ATOM 1115 C CA . VAL A 1 156 ? 12.156 6.324 -9.648 1.00 98.12 156 VAL A CA 1
ATOM 1116 C C . VAL A 1 156 ? 11.683 7.731 -9.273 1.00 98.12 156 VAL A C 1
ATOM 1118 O O . VAL A 1 156 ? 10.930 8.364 -10.010 1.00 98.12 156 VAL A O 1
ATOM 1121 N N . SER A 1 157 ? 12.165 8.258 -8.142 1.00 97.62 157 SER A N 1
ATOM 1122 C CA . SER A 1 157 ? 11.688 9.528 -7.552 1.00 97.62 157 SER A CA 1
ATOM 1123 C C . S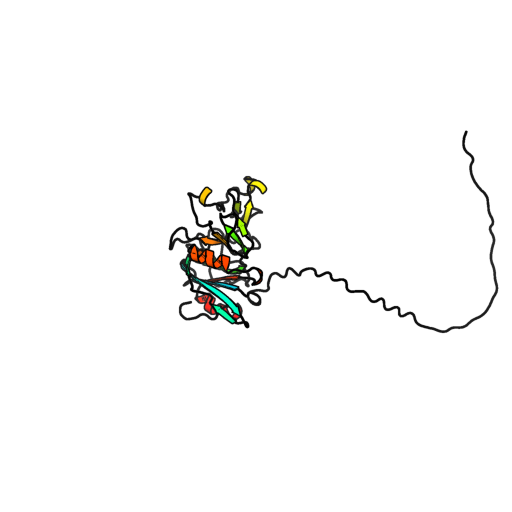ER A 1 157 ? 11.764 10.760 -8.462 1.00 97.62 157 SER A C 1
ATOM 1125 O O . SER A 1 157 ? 10.978 11.683 -8.285 1.00 97.62 157 SER A O 1
ATOM 1127 N N . GLN A 1 158 ? 12.701 10.803 -9.413 1.00 96.88 158 GLN A N 1
ATOM 1128 C CA . GLN A 1 158 ? 12.848 11.931 -10.347 1.00 96.88 158 GLN A CA 1
ATOM 1129 C C . GLN A 1 158 ? 12.002 11.780 -11.622 1.00 96.88 158 GLN A C 1
ATOM 1131 O O . GLN A 1 158 ? 11.967 12.691 -12.447 1.00 96.88 158 GLN A O 1
ATOM 1136 N N . SER A 1 159 ? 11.328 10.641 -11.811 1.00 98.06 159 SER A N 1
ATOM 1137 C CA . SER A 1 159 ? 10.499 10.412 -12.993 1.00 98.06 159 SER A CA 1
ATOM 1138 C C . SER A 1 159 ? 9.224 11.267 -12.944 1.00 98.06 159 SER A C 1
ATOM 1140 O O . SER A 1 159 ? 8.563 11.322 -11.904 1.00 98.06 159 SER A O 1
ATOM 1142 N N . PRO A 1 160 ? 8.780 11.864 -14.067 1.00 97.19 160 PRO A N 1
ATOM 1143 C CA . PRO A 1 160 ? 7.467 12.516 -14.141 1.00 97.19 160 PRO A CA 1
ATOM 1144 C C . PRO A 1 160 ? 6.295 11.535 -13.934 1.00 97.19 160 PRO A C 1
ATOM 1146 O O . PRO A 1 160 ? 5.162 11.949 -13.663 1.00 97.19 160 PRO A O 1
ATOM 1149 N N . LEU A 1 161 ? 6.561 10.231 -14.052 1.00 98.44 161 LEU A N 1
ATOM 1150 C CA . LEU A 1 161 ? 5.604 9.150 -13.830 1.00 98.44 161 LEU A CA 1
ATOM 1151 C C . LEU A 1 161 ? 5.696 8.552 -12.418 1.00 98.44 161 LEU A C 1
ATOM 1153 O O . LEU A 1 161 ? 4.996 7.584 -12.146 1.00 98.44 161 LEU A O 1
ATOM 1157 N N . TYR A 1 162 ? 6.510 9.125 -11.524 1.00 98.62 162 TYR A N 1
ATOM 1158 C CA . TYR A 1 162 ? 6.730 8.614 -10.170 1.00 98.62 162 TYR A CA 1
ATOM 1159 C C . TYR A 1 162 ? 5.426 8.297 -9.423 1.00 98.62 162 TYR A C 1
ATOM 1161 O O . TYR A 1 162 ? 4.456 9.066 -9.457 1.00 98.62 162 TYR A O 1
ATOM 1169 N N . ASN A 1 163 ? 5.437 7.159 -8.727 1.00 98.50 163 ASN A N 1
ATOM 1170 C CA . ASN A 1 163 ? 4.326 6.594 -7.973 1.00 98.50 163 ASN A CA 1
ATOM 1171 C C . ASN A 1 163 ? 3.054 6.418 -8.829 1.00 98.50 163 ASN A C 1
ATOM 1173 O O . ASN A 1 163 ? 1.956 6.837 -8.448 1.00 98.50 163 ASN A O 1
ATOM 1177 N N . ARG A 1 164 ? 3.214 5.837 -10.026 1.00 98.38 164 ARG A N 1
ATOM 1178 C CA . ARG A 1 164 ? 2.122 5.434 -10.927 1.00 98.38 164 ARG A CA 1
ATOM 1179 C C . ARG A 1 164 ? 2.402 4.059 -11.506 1.00 98.38 164 ARG A C 1
ATOM 1181 O O . ARG A 1 164 ? 3.543 3.781 -11.853 1.00 98.38 164 ARG A O 1
ATOM 1188 N N . ILE A 1 165 ? 1.349 3.265 -11.678 1.00 98.69 165 ILE A N 1
ATOM 1189 C CA . ILE A 1 165 ? 1.379 2.106 -12.571 1.00 98.69 165 ILE A CA 1
ATOM 1190 C C . ILE A 1 165 ? 1.175 2.620 -13.998 1.00 98.69 165 ILE A C 1
ATOM 1192 O O . ILE A 1 165 ? 0.246 3.394 -14.243 1.00 98.69 165 ILE A O 1
ATOM 1196 N N . VAL A 1 166 ? 2.065 2.239 -14.908 1.00 98.62 166 VAL A N 1
ATOM 1197 C CA . VAL A 1 166 ? 2.050 2.622 -16.323 1.00 98.62 166 VAL A CA 1
ATOM 1198 C C . VAL A 1 166 ? 2.359 1.414 -17.195 1.00 98.62 166 VAL A C 1
ATOM 1200 O O . VAL A 1 166 ? 3.106 0.529 -16.784 1.00 98.62 166 VAL A O 1
ATOM 1203 N N . ASP A 1 167 ? 1.840 1.437 -18.415 1.00 98.56 167 ASP A N 1
ATOM 1204 C CA . ASP A 1 167 ? 2.157 0.465 -19.456 1.00 98.56 167 ASP A CA 1
ATOM 1205 C C . ASP A 1 167 ? 3.355 0.964 -20.280 1.00 98.56 167 ASP A C 1
ATOM 1207 O O . ASP A 1 167 ? 3.282 2.002 -20.950 1.00 98.56 167 ASP A O 1
ATOM 1211 N N . ALA A 1 168 ? 4.466 0.230 -20.232 1.00 98.06 168 ALA A N 1
ATOM 1212 C CA . ALA A 1 168 ? 5.705 0.550 -20.935 1.00 98.06 168 ALA A CA 1
ATOM 1213 C C . ALA A 1 168 ? 5.553 0.578 -22.465 1.00 98.06 168 ALA A C 1
ATOM 1215 O O . ALA A 1 168 ? 6.308 1.294 -23.127 1.00 98.06 168 ALA A O 1
ATOM 1216 N N . GLU A 1 169 ? 4.582 -0.140 -23.040 1.00 98.12 169 GLU A N 1
ATOM 1217 C CA . GLU A 1 169 ? 4.294 -0.075 -24.479 1.00 98.12 169 GLU A CA 1
ATOM 1218 C C . GLU A 1 169 ? 3.656 1.267 -24.865 1.00 98.12 169 GLU A C 1
ATOM 1220 O O . GLU A 1 169 ? 3.854 1.754 -25.979 1.00 98.12 169 GLU A O 1
ATOM 1225 N N . GLN A 1 170 ? 2.957 1.911 -23.926 1.00 98.19 170 GLN A N 1
ATOM 1226 C CA . GLN A 1 170 ? 2.319 3.212 -24.133 1.00 98.19 170 GLN A CA 1
ATOM 1227 C C . GLN A 1 170 ? 3.257 4.380 -23.825 1.00 98.19 170 GLN A C 1
ATOM 1229 O O . GLN A 1 170 ? 3.275 5.368 -24.560 1.00 98.19 170 GLN A O 1
ATOM 1234 N N . VAL A 1 171 ? 4.030 4.294 -22.735 1.00 98.06 171 VAL A N 1
ATOM 1235 C CA . VAL A 1 171 ? 4.922 5.390 -22.304 1.00 98.06 171 VAL A CA 1
ATOM 1236 C C . VAL A 1 171 ? 6.338 5.295 -22.882 1.00 98.06 171 VAL A C 1
ATOM 1238 O O . VAL A 1 171 ? 7.092 6.265 -22.816 1.00 98.06 171 VAL A O 1
ATOM 1241 N N . GLY A 1 172 ? 6.691 4.152 -23.474 1.00 97.75 172 GLY A N 1
ATOM 1242 C CA . GLY A 1 172 ? 8.012 3.853 -24.017 1.00 97.75 172 GLY A CA 1
ATOM 1243 C C . GLY A 1 172 ? 9.002 3.345 -22.962 1.00 97.75 172 GLY A C 1
ATOM 1244 O O . GLY A 1 172 ? 9.003 3.779 -21.811 1.00 97.75 172 GLY A O 1
ATOM 1245 N N . ALA A 1 173 ? 9.912 2.457 -23.375 1.00 95.12 173 ALA A N 1
ATOM 1246 C CA . ALA A 1 173 ? 10.860 1.786 -22.476 1.00 95.12 173 ALA A CA 1
ATOM 1247 C C . ALA A 1 173 ? 11.772 2.748 -21.687 1.00 95.12 173 ALA A C 1
ATOM 1249 O O . ALA A 1 173 ? 12.093 2.487 -20.533 1.00 95.12 173 ALA A O 1
ATOM 1250 N N . ALA A 1 174 ? 12.153 3.887 -22.275 1.00 96.31 174 ALA A N 1
ATOM 1251 C CA . ALA A 1 174 ? 12.968 4.891 -21.586 1.00 96.31 174 ALA A CA 1
ATOM 1252 C C . ALA A 1 174 ? 12.238 5.530 -20.389 1.00 96.31 174 ALA A C 1
ATOM 1254 O O . ALA A 1 174 ? 12.873 5.947 -19.425 1.00 96.31 174 ALA A O 1
ATOM 1255 N N . ALA A 1 175 ? 10.902 5.597 -20.416 1.00 95.88 175 ALA A N 1
ATOM 1256 C CA . ALA A 1 175 ? 10.120 6.207 -19.342 1.00 95.88 175 ALA A CA 1
ATOM 1257 C C . ALA A 1 175 ? 10.038 5.330 -18.078 1.00 95.88 175 ALA A C 1
ATOM 1259 O O . ALA A 1 175 ? 9.723 5.844 -17.002 1.00 95.88 175 ALA A O 1
ATOM 1260 N N . ILE A 1 176 ? 10.337 4.032 -18.207 1.00 96.69 176 ILE A N 1
ATOM 1261 C CA . ILE A 1 176 ? 10.391 3.073 -17.095 1.00 96.69 176 ILE A CA 1
ATOM 1262 C C . ILE A 1 176 ? 11.828 2.743 -16.660 1.00 96.69 176 ILE A C 1
ATOM 1264 O O . ILE A 1 176 ? 12.027 1.910 -15.776 1.00 96.69 176 ILE A O 1
ATOM 1268 N N . GLU A 1 177 ? 12.837 3.350 -17.292 1.00 96.56 177 GLU A N 1
ATOM 1269 C CA . GLU A 1 177 ? 14.241 3.029 -17.042 1.00 96.56 177 GLU A CA 1
ATOM 1270 C C . GLU A 1 177 ? 14.605 3.222 -15.562 1.00 96.56 177 GLU A C 1
ATOM 1272 O O . GLU A 1 177 ? 14.286 4.235 -14.939 1.00 96.56 177 GLU A O 1
ATOM 1277 N N . GLY A 1 178 ? 15.273 2.217 -14.991 1.00 96.25 178 GLY A N 1
ATOM 1278 C CA . GLY A 1 178 ? 15.664 2.197 -13.582 1.00 96.25 178 GLY A CA 1
ATOM 12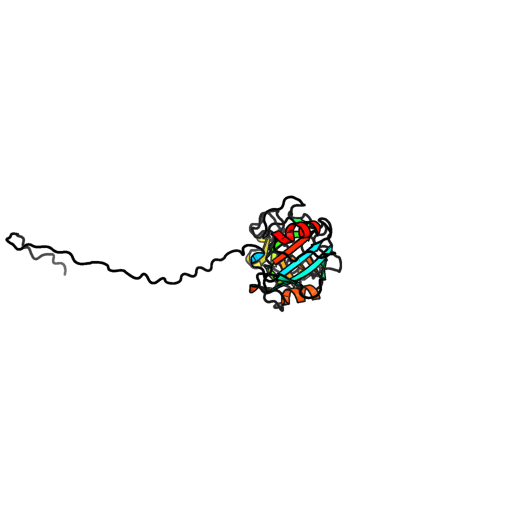79 C C . GLY A 1 178 ? 14.544 1.819 -12.612 1.00 96.25 178 GLY A C 1
ATOM 1280 O O . GLY A 1 178 ? 14.835 1.644 -11.429 1.00 96.25 178 GLY A O 1
ATOM 1281 N N . SER A 1 179 ? 13.301 1.658 -13.077 1.00 96.88 179 SER A N 1
ATOM 1282 C CA . SER A 1 179 ? 12.227 1.176 -12.216 1.00 96.88 179 SER A CA 1
ATOM 1283 C C . SER A 1 179 ? 12.424 -0.295 -11.853 1.00 96.88 179 SER A C 1
ATOM 1285 O O . SER A 1 179 ? 12.778 -1.116 -12.703 1.00 96.88 179 SER A O 1
ATOM 1287 N N . THR A 1 180 ? 12.194 -0.638 -10.584 1.00 96.06 180 THR A N 1
ATOM 1288 C CA . THR A 1 180 ? 12.424 -1.994 -10.057 1.00 96.06 180 THR A CA 1
ATOM 1289 C C . THR A 1 180 ? 11.142 -2.754 -9.728 1.00 96.06 180 THR A C 1
ATOM 1291 O O . THR A 1 180 ? 11.197 -3.858 -9.177 1.00 96.06 180 THR A O 1
ATOM 1294 N N . GLU A 1 181 ? 9.992 -2.201 -10.122 1.00 97.38 181 GLU A N 1
ATOM 1295 C CA . GLU A 1 181 ? 8.678 -2.668 -9.692 1.00 97.38 181 GLU A CA 1
ATOM 1296 C C . GLU A 1 181 ? 7.764 -3.092 -10.861 1.00 97.38 181 GLU A C 1
ATOM 1298 O O . GLU A 1 181 ? 6.730 -2.467 -11.116 1.00 97.38 181 GLU A O 1
ATOM 1303 N N . PRO A 1 182 ? 8.106 -4.177 -11.587 1.00 98.38 182 PRO A N 1
ATOM 1304 C CA . PRO A 1 182 ? 7.210 -4.756 -12.583 1.00 98.38 182 PRO A CA 1
ATOM 1305 C C . PRO A 1 182 ? 5.944 -5.285 -11.905 1.00 98.38 182 PRO A C 1
ATOM 1307 O O . PRO A 1 182 ? 6.016 -5.959 -10.872 1.00 98.38 182 PRO A O 1
ATOM 1310 N N . MET A 1 183 ? 4.780 -5.047 -12.505 1.00 98.69 183 MET A N 1
ATOM 1311 C CA . MET A 1 183 ? 3.513 -5.516 -11.949 1.00 98.69 183 MET A CA 1
ATOM 1312 C C . MET A 1 183 ? 3.293 -7.013 -12.195 1.00 98.69 183 MET A C 1
ATOM 1314 O O . MET A 1 183 ? 2.750 -7.690 -11.326 1.00 98.69 183 MET A O 1
ATOM 1318 N N . ARG A 1 184 ? 3.809 -7.569 -13.302 1.00 98.56 184 ARG A N 1
ATOM 1319 C CA . ARG A 1 184 ? 3.920 -9.024 -13.544 1.00 98.56 184 ARG A CA 1
ATOM 1320 C C . ARG A 1 184 ? 5.243 -9.591 -13.038 1.00 98.56 184 ARG A C 1
ATOM 1322 O O . ARG A 1 184 ? 6.127 -9.991 -13.799 1.00 98.56 184 ARG A O 1
ATOM 1329 N N . ARG A 1 185 ? 5.385 -9.617 -11.710 1.00 98.12 185 ARG A N 1
ATOM 1330 C CA . ARG A 1 185 ? 6.586 -10.125 -11.020 1.00 98.12 185 ARG A CA 1
ATOM 1331 C C . ARG A 1 185 ? 6.867 -11.599 -11.302 1.00 98.12 185 ARG A C 1
ATOM 1333 O O . ARG A 1 185 ? 8.014 -12.027 -11.239 1.00 98.12 185 ARG A O 1
ATOM 1340 N N . ASP A 1 186 ? 5.851 -12.372 -11.655 1.00 98.31 186 ASP A N 1
ATOM 1341 C CA . ASP A 1 186 ? 6.011 -13.762 -12.067 1.00 98.31 186 ASP A CA 1
ATOM 1342 C C . ASP A 1 186 ? 6.847 -13.888 -13.345 1.00 98.31 186 ASP A C 1
ATOM 1344 O O . ASP A 1 186 ? 7.655 -14.809 -13.459 1.00 98.31 186 ASP A O 1
ATOM 1348 N N . LEU A 1 187 ? 6.706 -12.928 -14.261 1.00 98.31 187 LEU A N 1
ATOM 1349 C CA . LEU A 1 187 ? 7.443 -12.887 -15.522 1.00 98.31 187 LEU A CA 1
ATOM 1350 C C . LEU A 1 187 ? 8.833 -12.257 -15.362 1.00 98.31 187 LEU A C 1
ATOM 1352 O O . LEU A 1 187 ? 9.789 -12.717 -15.980 1.00 98.31 187 LEU A O 1
ATOM 1356 N N . HIS A 1 188 ? 8.954 -11.234 -14.510 1.00 97.31 188 HIS A N 1
ATOM 1357 C CA . HIS A 1 188 ? 10.162 -10.395 -14.424 1.00 97.31 188 HIS A CA 1
ATOM 1358 C C . HIS A 1 188 ? 11.028 -10.617 -13.179 1.00 97.31 188 HIS A C 1
ATOM 1360 O O . HIS A 1 188 ? 12.143 -10.109 -13.103 1.00 97.31 188 HIS A O 1
ATOM 1366 N N . ALA A 1 189 ? 10.538 -11.358 -12.185 1.00 96.25 189 ALA A N 1
ATOM 1367 C CA . ALA A 1 189 ? 11.199 -11.539 -10.894 1.00 96.25 189 ALA A CA 1
ATOM 1368 C C . ALA A 1 189 ? 11.140 -13.001 -10.413 1.00 96.25 189 ALA A C 1
ATOM 1370 O O . ALA A 1 189 ? 10.688 -13.292 -9.308 1.00 96.25 189 ALA A O 1
ATOM 1371 N N . ASN A 1 190 ? 11.653 -13.929 -11.227 1.00 95.56 190 ASN A N 1
ATOM 1372 C CA . ASN A 1 190 ? 11.853 -15.342 -10.867 1.00 95.56 190 ASN A CA 1
ATOM 1373 C C . ASN A 1 190 ? 10.574 -16.066 -10.396 1.00 95.56 190 ASN A C 1
ATOM 1375 O O . ASN A 1 190 ? 10.608 -16.812 -9.415 1.00 95.56 190 ASN A O 1
ATOM 1379 N N . GLY A 1 191 ? 9.438 -15.846 -11.066 1.00 96.88 191 GLY A N 1
ATOM 1380 C CA . GLY A 1 191 ? 8.182 -16.521 -10.722 1.00 96.88 191 GLY A CA 1
ATOM 1381 C C . GLY A 1 191 ? 7.488 -15.979 -9.469 1.00 96.88 191 GLY A C 1
ATOM 1382 O O . GLY A 1 191 ? 6.563 -16.618 -8.969 1.00 96.88 191 GLY A O 1
ATOM 1383 N N . ASP A 1 192 ? 7.905 -14.819 -8.959 1.00 97.25 192 ASP A N 1
ATOM 1384 C CA . ASP A 1 192 ? 7.350 -14.186 -7.765 1.00 97.25 192 ASP A CA 1
ATOM 1385 C C . ASP A 1 192 ? 5.846 -13.872 -7.893 1.00 97.25 192 ASP A C 1
ATOM 1387 O O . ASP A 1 192 ? 5.397 -13.095 -8.736 1.00 97.25 192 ASP A O 1
ATOM 1391 N N . GLN A 1 193 ? 5.051 -14.480 -7.011 1.00 97.75 193 GLN A N 1
ATOM 1392 C CA . GLN A 1 193 ? 3.587 -14.431 -7.044 1.00 97.75 193 GLN A CA 1
ATOM 1393 C C . GLN A 1 193 ? 2.979 -13.329 -6.171 1.00 97.75 193 GLN A C 1
ATOM 1395 O O . GLN A 1 193 ? 1.755 -13.247 -6.070 1.00 97.75 193 GLN A O 1
ATOM 1400 N N . ARG A 1 194 ? 3.792 -12.472 -5.537 1.00 97.75 194 ARG A N 1
ATOM 1401 C CA . ARG A 1 194 ? 3.290 -11.449 -4.606 1.00 97.75 194 ARG A CA 1
ATOM 1402 C C . ARG A 1 194 ? 2.191 -10.576 -5.210 1.00 97.75 194 ARG A C 1
ATOM 1404 O O . ARG A 1 194 ? 1.238 -10.265 -4.506 1.00 97.75 194 ARG A O 1
ATOM 1411 N N . TYR A 1 195 ? 2.300 -10.211 -6.491 1.00 98.56 195 TYR A N 1
ATOM 1412 C CA . TYR A 1 195 ? 1.364 -9.299 -7.172 1.00 98.56 195 TYR A CA 1
ATOM 1413 C C . TYR A 1 195 ? 0.267 -10.012 -7.955 1.00 98.56 195 TYR A C 1
ATOM 1415 O O . TYR A 1 195 ? -0.489 -9.366 -8.678 1.00 98.56 195 TYR A O 1
ATOM 1423 N N . ARG A 1 196 ? 0.112 -11.329 -7.756 1.00 98.62 196 ARG A N 1
ATOM 1424 C CA . ARG A 1 196 ? -0.959 -12.098 -8.396 1.00 98.62 196 ARG A CA 1
ATOM 1425 C C . ARG A 1 196 ? -2.338 -11.512 -8.110 1.00 98.62 196 ARG A C 1
ATOM 1427 O O . ARG A 1 196 ? -3.207 -11.566 -8.979 1.00 98.62 196 ARG A O 1
ATOM 1434 N N . GLN A 1 197 ? -2.518 -10.954 -6.914 1.00 98.50 197 GLN A N 1
ATOM 1435 C CA . GLN A 1 197 ? -3.703 -10.221 -6.487 1.00 98.50 197 GLN A CA 1
ATOM 1436 C C . GLN A 1 197 ? -3.300 -9.132 -5.489 1.00 98.50 197 GLN A C 1
ATOM 1438 O O . GLN A 1 197 ? -2.455 -9.362 -4.617 1.00 98.50 197 GLN A O 1
ATOM 1443 N N . GLY A 1 198 ? -3.930 -7.966 -5.581 1.00 98.75 198 GLY A N 1
ATOM 1444 C CA . GLY A 1 198 ? -3.704 -6.880 -4.640 1.00 98.75 198 GLY A CA 1
ATOM 1445 C C . GLY A 1 198 ? -4.533 -5.641 -4.940 1.00 98.75 198 GLY A C 1
ATOM 1446 O O . GLY A 1 198 ? -5.402 -5.641 -5.812 1.00 98.75 198 GLY A O 1
ATOM 1447 N N . PHE A 1 199 ? -4.260 -4.572 -4.202 1.00 98.88 199 PHE A N 1
ATOM 1448 C CA . PHE A 1 199 ? -4.805 -3.246 -4.476 1.00 98.88 199 PHE A CA 1
ATOM 1449 C C . PHE A 1 199 ? -3.836 -2.144 -4.068 1.00 98.88 199 PHE A C 1
ATOM 1451 O O . PHE A 1 199 ? -2.954 -2.331 -3.221 1.00 98.88 199 PHE A O 1
ATOM 1458 N N . VAL A 1 200 ? -4.029 -0.972 -4.666 1.00 98.88 200 VAL A N 1
ATOM 1459 C CA . VAL A 1 200 ? -3.268 0.234 -4.344 1.00 98.88 200 VAL A CA 1
ATOM 1460 C C . VAL A 1 200 ? -3.692 0.801 -2.995 1.00 98.88 200 VAL A C 1
ATOM 1462 O O . VAL A 1 200 ? -4.874 1.046 -2.753 1.00 98.88 200 VAL A O 1
ATOM 1465 N N . ILE A 1 201 ? -2.717 1.047 -2.122 1.00 98.88 201 ILE A N 1
ATOM 1466 C CA . ILE A 1 201 ? -2.896 1.897 -0.945 1.00 98.88 201 ILE A CA 1
ATOM 1467 C C . ILE A 1 201 ? -2.444 3.290 -1.377 1.00 98.88 201 ILE A C 1
ATOM 1469 O O . ILE A 1 201 ? -1.269 3.476 -1.688 1.00 98.88 201 ILE A O 1
ATOM 1473 N N . GLU A 1 202 ? -3.354 4.268 -1.418 1.00 98.38 202 GLU A N 1
ATOM 1474 C CA . GLU A 1 202 ? -3.083 5.609 -1.975 1.00 98.38 202 GLU A CA 1
ATOM 1475 C C . GLU A 1 202 ? -2.238 6.500 -1.037 1.00 98.38 202 GLU A C 1
ATOM 1477 O O . GLU A 1 202 ? -2.574 7.650 -0.747 1.00 98.38 202 GLU A O 1
ATOM 1482 N N . HIS A 1 203 ? -1.119 5.967 -0.547 1.00 98.56 203 HIS A N 1
ATOM 1483 C CA . HIS A 1 203 ? -0.044 6.742 0.062 1.00 98.56 203 HIS A CA 1
ATOM 1484 C C . HIS A 1 203 ? 0.646 7.602 -0.998 1.00 98.56 203 HIS A C 1
ATOM 1486 O O . HIS A 1 203 ? 0.923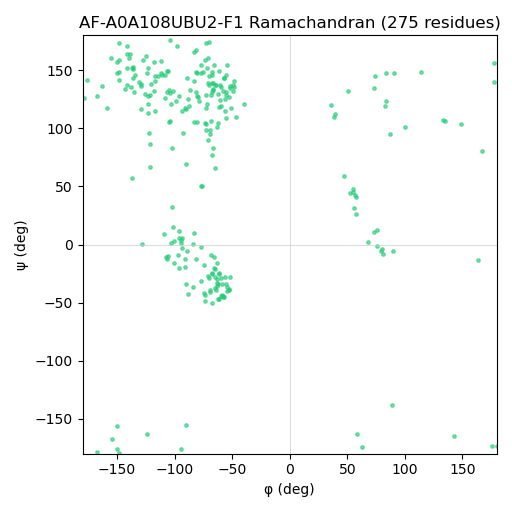 7.144 -2.109 1.00 98.56 203 HIS A O 1
ATOM 1492 N N . ASN A 1 204 ? 0.968 8.845 -0.629 1.00 98.31 204 ASN A N 1
ATOM 1493 C CA . ASN A 1 204 ? 1.657 9.796 -1.499 1.00 98.31 204 ASN A CA 1
ATOM 1494 C C . ASN A 1 204 ? 0.921 10.004 -2.840 1.00 98.31 204 ASN A C 1
ATOM 1496 O O . ASN A 1 204 ? 1.529 10.019 -3.912 1.00 98.31 204 ASN A O 1
ATOM 1500 N N . ALA A 1 205 ? -0.405 10.177 -2.780 1.00 96.56 205 ALA A N 1
ATOM 1501 C CA . ALA A 1 205 ? -1.255 10.378 -3.959 1.00 96.56 205 ALA A CA 1
ATOM 1502 C C . ALA A 1 205 ? -0.872 11.627 -4.780 1.00 96.56 205 ALA A C 1
ATOM 1504 O O . ALA A 1 205 ? -1.023 11.642 -6.000 1.00 96.56 205 ALA A O 1
ATOM 1505 N N . SER A 1 206 ? -0.307 12.650 -4.125 1.00 97.19 206 SER A N 1
ATOM 1506 C CA . SER A 1 206 ? 0.245 13.846 -4.780 1.00 97.19 206 SER A CA 1
ATOM 1507 C C . SER A 1 206 ? 1.615 13.617 -5.430 1.00 97.19 206 SER A C 1
ATOM 1509 O O . SER A 1 206 ? 2.140 14.535 -6.055 1.00 97.19 206 SER A O 1
ATOM 1511 N N . ARG A 1 207 ? 2.185 12.410 -5.300 1.00 97.81 207 ARG A N 1
ATOM 1512 C CA . ARG A 1 207 ? 3.431 11.969 -5.950 1.00 97.81 207 ARG A CA 1
ATOM 1513 C C . ARG A 1 207 ? 4.619 12.862 -5.605 1.00 97.81 207 ARG A C 1
ATOM 1515 O O . ARG A 1 207 ? 5.435 13.184 -6.462 1.00 97.81 207 ARG A O 1
ATOM 1522 N N . VAL A 1 208 ? 4.707 13.272 -4.341 1.00 98.44 208 VAL A N 1
ATOM 1523 C CA . VAL A 1 208 ? 5.831 14.051 -3.820 1.00 98.44 208 VAL A CA 1
ATOM 1524 C C . VAL A 1 208 ? 7.101 13.205 -3.961 1.00 98.44 208 VAL A C 1
ATOM 1526 O O . VAL A 1 208 ? 7.157 12.131 -3.351 1.00 98.44 208 VAL A O 1
ATOM 1529 N N . PRO A 1 209 ? 8.105 13.649 -4.743 1.00 98.50 209 PRO A N 1
ATOM 1530 C CA . PRO A 1 209 ? 9.340 12.901 -4.953 1.00 98.50 209 PRO A CA 1
ATOM 1531 C C . PRO A 1 209 ? 10.000 12.473 -3.641 1.00 98.50 209 PRO A C 1
ATOM 1533 O O . PRO A 1 209 ? 10.123 13.269 -2.710 1.00 98.50 209 PRO A O 1
ATOM 1536 N N . GLY A 1 210 ? 10.434 11.215 -3.561 1.00 98.25 210 GLY A N 1
ATOM 1537 C CA . GLY A 1 210 ? 11.165 10.689 -2.406 1.00 98.25 210 GLY A CA 1
ATOM 1538 C C . GLY A 1 210 ? 10.318 10.392 -1.163 1.00 98.25 210 GLY A C 1
ATOM 1539 O O . GLY A 1 210 ? 10.861 9.892 -0.178 1.00 98.25 210 GLY A O 1
ATOM 1540 N N . ALA A 1 211 ? 9.003 10.640 -1.181 1.00 98.12 211 ALA A N 1
ATOM 1541 C CA . ALA A 1 211 ? 8.111 10.344 -0.054 1.00 98.12 211 ALA A CA 1
ATOM 1542 C C . ALA A 1 211 ? 7.638 8.872 -0.009 1.00 98.12 211 ALA A C 1
ATOM 1544 O O . ALA A 1 211 ? 6.760 8.518 0.780 1.00 98.12 211 ALA A O 1
ATOM 1545 N N . GLY A 1 212 ? 8.227 8.001 -0.833 1.00 98.00 212 GLY A N 1
ATOM 1546 C CA . GLY A 1 212 ? 7.851 6.598 -0.990 1.00 98.00 212 GLY A CA 1
ATOM 1547 C C . GLY A 1 212 ? 6.811 6.397 -2.092 1.00 98.00 212 GLY A C 1
ATOM 1548 O O . GLY A 1 212 ? 5.958 7.260 -2.328 1.00 98.00 212 GLY A O 1
ATOM 1549 N N . SER A 1 213 ? 6.888 5.244 -2.748 1.00 98.50 213 SER A N 1
ATOM 1550 C CA . SER A 1 213 ? 6.088 4.892 -3.920 1.00 98.50 213 SER A CA 1
ATOM 1551 C C . SER A 1 213 ? 5.656 3.427 -3.908 1.00 98.50 213 SER A C 1
ATOM 1553 O O . SER A 1 213 ? 6.096 2.655 -3.056 1.00 98.50 213 SER A O 1
ATOM 1555 N N . CYS A 1 214 ? 4.763 3.072 -4.835 1.00 98.44 214 CYS A N 1
ATOM 1556 C CA . CYS A 1 214 ? 4.375 1.694 -5.144 1.00 98.44 214 CYS A CA 1
ATOM 1557 C C . CYS A 1 214 ? 3.935 0.898 -3.908 1.00 98.44 214 CYS A C 1
ATOM 1559 O O . CYS A 1 214 ? 4.329 -0.244 -3.689 1.00 98.44 214 CYS A O 1
ATOM 1561 N N . ILE A 1 215 ? 3.117 1.537 -3.065 1.00 98.81 215 ILE A N 1
ATOM 1562 C CA . ILE A 1 215 ? 2.596 0.918 -1.850 1.00 98.81 215 ILE A CA 1
ATOM 1563 C C . ILE A 1 215 ? 1.304 0.173 -2.170 1.00 98.81 215 ILE A C 1
ATOM 1565 O O . ILE A 1 215 ? 0.288 0.758 -2.555 1.00 98.81 215 ILE A O 1
ATOM 1569 N N . PHE A 1 216 ? 1.333 -1.131 -1.925 1.00 98.88 216 PHE A N 1
ATOM 1570 C CA . PHE A 1 216 ? 0.224 -2.032 -2.200 1.00 98.88 216 PHE A CA 1
ATOM 1571 C C . PHE A 1 216 ? -0.155 -2.857 -0.968 1.00 98.88 216 PHE A C 1
ATOM 1573 O O . PHE A 1 216 ? 0.650 -3.068 -0.054 1.00 98.88 216 PHE A O 1
ATOM 1580 N N . ALA A 1 217 ? -1.381 -3.371 -0.972 1.00 98.81 217 ALA A N 1
ATOM 1581 C CA . ALA A 1 217 ? -1.713 -4.589 -0.251 1.00 98.81 217 ALA A CA 1
ATOM 1582 C C . ALA A 1 217 ? -1.633 -5.762 -1.235 1.00 98.81 217 ALA A C 1
ATOM 1584 O O . ALA A 1 217 ? -2.239 -5.689 -2.303 1.00 98.81 217 ALA A O 1
ATOM 1585 N N . HIS A 1 218 ? -0.893 -6.821 -0.909 1.00 98.75 218 HIS A N 1
ATOM 1586 C CA . HIS A 1 218 ? -0.644 -7.923 -1.846 1.00 98.75 218 HIS A CA 1
ATOM 1587 C C . HIS A 1 218 ? -0.446 -9.277 -1.137 1.00 98.75 218 HIS A C 1
ATOM 1589 O O . HIS A 1 218 ? -0.596 -9.383 0.083 1.00 98.75 218 HIS A O 1
ATOM 1595 N N . LEU A 1 219 ? -0.126 -10.334 -1.886 1.00 98.69 219 LEU A N 1
ATOM 1596 C CA . LEU A 1 219 ? 0.069 -11.674 -1.325 1.00 98.69 219 LEU A CA 1
ATOM 1597 C C . LEU A 1 219 ? 1.428 -11.815 -0.635 1.00 98.69 219 LEU A C 1
ATOM 1599 O O . LEU A 1 219 ? 2.423 -11.240 -1.076 1.00 98.69 219 LEU A O 1
ATOM 1603 N N . TRP A 1 220 ? 1.512 -12.630 0.412 1.00 97.81 220 TRP A N 1
ATOM 1604 C CA . TRP A 1 220 ? 2.796 -13.106 0.916 1.00 97.81 220 TRP A CA 1
ATOM 1605 C C . TRP A 1 220 ? 3.578 -13.823 -0.181 1.00 97.81 220 TRP A C 1
ATOM 1607 O O . TRP A 1 220 ? 3.018 -14.582 -0.969 1.00 97.81 220 TRP A O 1
ATOM 1617 N N . LYS A 1 221 ? 4.900 -13.647 -0.169 1.00 95.19 221 LYS A N 1
ATOM 1618 C CA . LYS A 1 221 ? 5.788 -14.563 -0.891 1.00 95.19 221 LYS A CA 1
ATOM 1619 C C . LYS A 1 221 ? 5.892 -15.902 -0.158 1.00 95.19 221 LYS A C 1
ATOM 1621 O O . LYS A 1 221 ? 5.787 -16.955 -0.775 1.00 95.19 221 LYS A O 1
ATOM 1626 N N . ALA A 1 222 ? 6.028 -15.841 1.164 1.00 94.00 222 ALA A N 1
ATOM 1627 C CA . ALA A 1 222 ? 5.923 -16.963 2.086 1.00 94.00 222 ALA A CA 1
ATOM 1628 C C . ALA A 1 222 ? 5.399 -16.463 3.448 1.00 94.00 222 ALA A C 1
ATOM 1630 O O . ALA A 1 222 ? 5.554 -15.275 3.755 1.00 94.00 222 ALA A O 1
ATOM 1631 N N . PRO A 1 223 ? 4.791 -17.330 4.282 1.00 89.12 223 PRO A N 1
ATOM 1632 C CA . PRO A 1 223 ? 4.337 -16.944 5.616 1.00 89.12 223 PRO A CA 1
ATOM 1633 C C . PRO A 1 223 ? 5.455 -16.282 6.436 1.00 89.12 223 PRO A C 1
ATOM 1635 O O . PRO A 1 223 ? 6.543 -16.836 6.577 1.00 89.12 223 PRO A O 1
ATOM 1638 N N . GLY A 1 224 ? 5.184 -15.089 6.970 1.00 87.75 224 GLY A N 1
ATOM 1639 C CA . GLY A 1 224 ? 6.134 -14.318 7.781 1.00 87.75 224 GLY A CA 1
ATOM 1640 C C . GLY A 1 224 ? 7.173 -13.507 6.995 1.00 87.75 224 GLY A C 1
ATOM 1641 O O . GLY A 1 224 ? 7.860 -12.685 7.604 1.00 87.75 224 GLY A O 1
ATOM 1642 N N . GLU A 1 225 ? 7.278 -13.668 5.669 1.00 94.31 225 GLU A N 1
ATOM 1643 C CA . GLU A 1 225 ? 8.192 -12.867 4.846 1.00 94.31 225 GLU A CA 1
ATOM 1644 C C . GLU A 1 225 ? 7.727 -11.401 4.791 1.00 94.31 225 GLU A C 1
ATOM 1646 O O . GLU A 1 225 ? 6.560 -11.095 4.523 1.00 94.31 225 GLU A O 1
ATOM 1651 N N . THR A 1 226 ? 8.651 -10.487 5.083 1.00 95.81 226 THR A N 1
ATOM 1652 C CA . THR A 1 226 ? 8.387 -9.044 5.153 1.00 95.81 226 THR A CA 1
ATOM 1653 C C . THR A 1 226 ? 8.438 -8.387 3.775 1.00 95.81 226 THR A C 1
ATOM 1655 O O . THR A 1 226 ? 8.924 -8.962 2.798 1.00 95.81 226 THR A O 1
ATOM 1658 N N . THR A 1 227 ? 7.923 -7.163 3.678 1.00 96.19 227 THR A N 1
ATOM 1659 C CA . THR A 1 227 ? 7.887 -6.395 2.428 1.00 96.19 227 THR A CA 1
ATOM 1660 C C . THR A 1 227 ? 8.961 -5.300 2.413 1.00 96.19 227 THR A C 1
ATOM 1662 O O . THR A 1 227 ? 9.672 -5.064 3.395 1.00 96.19 227 THR A O 1
ATOM 1665 N N . ALA A 1 228 ? 9.081 -4.580 1.296 1.00 95.69 228 ALA A N 1
ATOM 1666 C CA . ALA A 1 228 ? 9.867 -3.348 1.253 1.00 95.69 228 ALA A CA 1
ATOM 1667 C C . ALA A 1 228 ? 9.122 -2.106 1.782 1.00 95.69 228 ALA A C 1
ATOM 1669 O O . ALA A 1 228 ? 9.759 -1.087 2.027 1.00 95.69 228 ALA A O 1
ATOM 1670 N N . GLY A 1 229 ? 7.806 -2.197 1.986 1.00 96.81 229 GLY A N 1
ATOM 1671 C CA . GLY A 1 229 ? 6.938 -1.078 2.374 1.00 96.81 229 GLY A CA 1
ATOM 1672 C C . GLY A 1 229 ? 5.442 -1.349 2.165 1.00 96.81 229 GLY A C 1
ATOM 1673 O O . GLY A 1 229 ? 4.598 -0.637 2.695 1.00 96.81 229 GLY A O 1
ATOM 1674 N N . CYS A 1 230 ? 5.089 -2.401 1.432 1.00 98.44 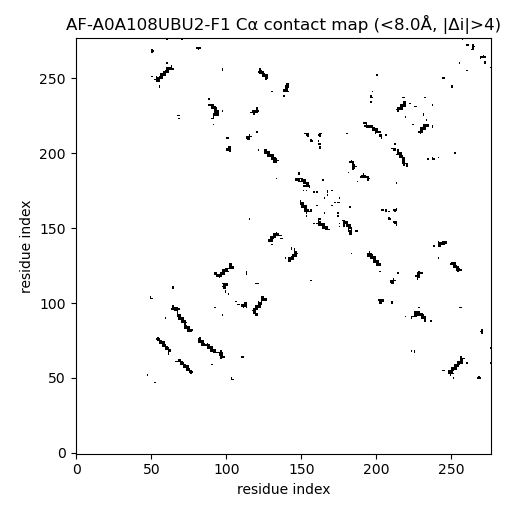230 CYS A N 1
ATOM 1675 C CA . CYS A 1 230 ? 3.718 -2.879 1.274 1.00 98.44 230 CYS A CA 1
ATOM 1676 C C . CYS A 1 230 ? 3.162 -3.568 2.534 1.00 98.44 230 CYS A C 1
ATOM 1678 O O . CYS A 1 230 ? 3.893 -3.855 3.485 1.00 98.44 230 CYS A O 1
ATOM 1680 N N . THR A 1 231 ? 1.873 -3.901 2.506 1.00 98.75 231 THR A N 1
ATOM 1681 C CA . THR A 1 231 ? 1.246 -4.839 3.453 1.00 98.75 231 THR A CA 1
ATOM 1682 C C . THR A 1 231 ? 0.960 -6.155 2.736 1.00 98.75 231 THR A C 1
ATOM 1684 O O . THR A 1 231 ? 0.382 -6.143 1.654 1.00 98.75 231 THR A O 1
ATOM 1687 N N . ALA A 1 232 ? 1.335 -7.292 3.316 1.00 98.69 232 ALA A N 1
ATOM 1688 C CA . ALA A 1 232 ? 1.129 -8.598 2.701 1.00 98.69 232 ALA A CA 1
ATOM 1689 C C . ALA A 1 232 ? 0.342 -9.561 3.599 1.00 98.69 232 ALA A C 1
ATOM 1691 O O . ALA A 1 232 ? 0.442 -9.502 4.827 1.00 98.69 232 ALA A O 1
ATOM 1692 N N . MET A 1 233 ? -0.452 -10.434 2.976 1.00 98.38 233 MET A N 1
ATOM 1693 C CA . MET A 1 233 ? -1.321 -11.422 3.632 1.00 98.38 233 MET A CA 1
ATOM 1694 C C . MET A 1 233 ? -1.468 -12.694 2.786 1.00 98.38 233 MET A C 1
ATOM 1696 O O . MET A 1 233 ? -0.993 -12.739 1.652 1.00 98.38 233 MET A O 1
ATOM 1700 N N . ASP A 1 234 ? -2.119 -13.736 3.302 1.00 97.62 234 ASP A N 1
ATOM 1701 C CA . ASP A 1 234 ? -2.403 -14.927 2.498 1.00 97.62 234 ASP A CA 1
ATOM 1702 C C . ASP A 1 234 ? -3.473 -14.688 1.419 1.00 97.62 234 ASP A C 1
ATOM 1704 O O . ASP A 1 234 ? -4.284 -13.761 1.483 1.00 97.62 234 ASP A O 1
ATOM 1708 N N . ASP A 1 235 ? -3.474 -15.580 0.429 1.00 97.56 235 ASP A N 1
ATOM 1709 C CA . ASP A 1 235 ? -4.371 -15.557 -0.728 1.00 97.56 235 ASP A CA 1
ATOM 1710 C C . ASP A 1 235 ? -5.855 -15.564 -0.341 1.00 97.56 235 ASP A C 1
ATOM 1712 O O . ASP A 1 235 ? -6.631 -14.742 -0.833 1.00 97.56 235 ASP A O 1
ATOM 1716 N N . ALA A 1 236 ? -6.250 -16.420 0.606 1.00 97.25 236 ALA A N 1
ATOM 1717 C CA . ALA A 1 236 ? -7.647 -16.526 1.007 1.00 97.25 236 ALA A CA 1
ATOM 1718 C C . ALA A 1 236 ? -8.136 -15.220 1.647 1.00 97.25 236 ALA A C 1
ATOM 1720 O O . ALA A 1 236 ? -9.257 -14.778 1.378 1.00 97.25 236 ALA A O 1
ATOM 1721 N N . ARG A 1 237 ? -7.297 -14.568 2.461 1.00 97.75 237 ARG A N 1
ATOM 1722 C CA . ARG A 1 237 ? -7.619 -13.265 3.060 1.00 97.75 237 ARG A CA 1
ATOM 1723 C C . ARG A 1 237 ? -7.651 -12.142 2.035 1.00 97.75 237 ARG A C 1
ATOM 1725 O O . ARG A 1 237 ? -8.580 -11.338 2.096 1.00 97.75 237 ARG A O 1
ATOM 1732 N N . MET A 1 238 ? -6.725 -12.112 1.076 1.00 98.50 238 MET A N 1
ATOM 1733 C CA . MET A 1 238 ? -6.765 -11.130 -0.014 1.00 98.50 238 MET A CA 1
ATOM 1734 C C . MET A 1 238 ? -8.027 -11.295 -0.872 1.00 98.50 238 MET A C 1
ATOM 1736 O O . MET A 1 238 ? -8.748 -10.325 -1.096 1.00 98.50 238 MET A O 1
ATOM 1740 N N . SER A 1 239 ? -8.362 -12.524 -1.269 1.00 98.38 239 SER A N 1
ATOM 1741 C CA . SER A 1 239 ? -9.576 -12.827 -2.037 1.00 98.38 239 SER A CA 1
ATOM 1742 C C . SER A 1 239 ? -10.852 -12.413 -1.290 1.00 98.38 239 SER A C 1
ATOM 1744 O O . SER A 1 239 ? -11.737 -11.775 -1.860 1.00 98.38 239 SER A O 1
ATOM 1746 N N . GLN A 1 240 ? -10.935 -12.703 0.015 1.00 98.06 240 GLN A N 1
ATOM 1747 C CA . GLN A 1 240 ? -12.045 -12.253 0.867 1.00 98.06 240 GLN A CA 1
ATOM 1748 C C . GLN A 1 240 ? -12.133 -10.728 0.973 1.00 98.06 240 GLN A C 1
ATOM 1750 O O . GLN A 1 240 ? -13.227 -10.186 1.139 1.00 98.06 240 GLN A O 1
ATOM 1755 N N . LEU A 1 241 ? -10.991 -10.043 0.949 1.00 98.25 241 LEU A N 1
ATOM 1756 C CA . LEU A 1 241 ? -10.921 -8.597 1.056 1.00 98.25 241 LEU A CA 1
ATOM 1757 C C . LEU A 1 241 ? -11.392 -7.933 -0.243 1.00 98.25 241 LEU A C 1
ATOM 1759 O O . LEU A 1 241 ? -12.283 -7.087 -0.192 1.00 98.25 241 LEU A O 1
ATOM 1763 N N . LEU A 1 242 ? -10.881 -8.377 -1.394 1.00 98.69 242 LEU A N 1
ATOM 1764 C CA . LEU A 1 242 ? -11.283 -7.885 -2.717 1.00 98.69 242 LEU A CA 1
ATOM 1765 C C . LEU A 1 242 ? -12.782 -8.087 -2.985 1.00 98.69 242 LEU A C 1
ATOM 1767 O O . LEU A 1 242 ? -13.454 -7.151 -3.409 1.00 98.69 242 LEU A O 1
ATOM 1771 N N . ALA A 1 243 ? -13.332 -9.256 -2.647 1.00 98.38 243 ALA A N 1
ATOM 1772 C CA . ALA A 1 243 ? -14.759 -9.535 -2.829 1.00 98.38 243 ALA A CA 1
ATOM 1773 C C . AL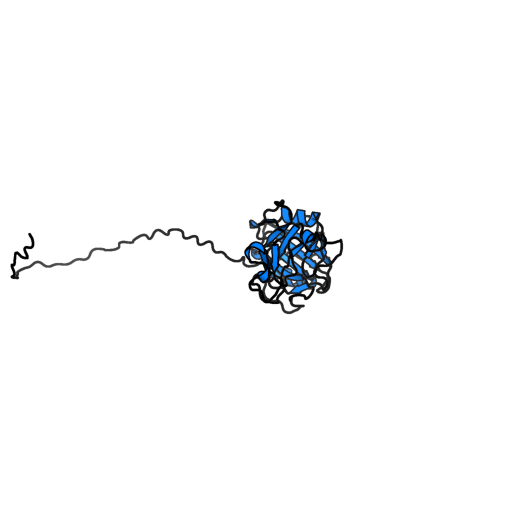A A 1 243 ? -15.675 -8.696 -1.915 1.00 98.38 243 ALA A C 1
ATOM 1775 O O . ALA A 1 243 ? -16.852 -8.495 -2.216 1.00 98.38 243 ALA A O 1
ATOM 1776 N N . TRP A 1 244 ? -15.156 -8.230 -0.776 1.00 98.56 244 TRP A N 1
ATOM 1777 C CA . TRP A 1 244 ? -15.916 -7.467 0.215 1.00 98.56 244 TRP A CA 1
ATOM 1778 C C . TRP A 1 244 ? -15.881 -5.952 -0.032 1.00 98.56 244 TRP A C 1
ATOM 1780 O O . TRP A 1 244 ? -16.868 -5.267 0.251 1.00 98.56 244 TRP A O 1
ATOM 1790 N N . LEU A 1 245 ? -14.768 -5.423 -0.547 1.00 98.50 245 LEU A N 1
ATOM 1791 C CA . LEU A 1 245 ? -14.561 -3.990 -0.756 1.00 98.50 245 LEU A CA 1
ATOM 1792 C C . LEU A 1 245 ? -15.493 -3.421 -1.836 1.00 98.50 245 LEU A C 1
ATOM 1794 O O . LEU A 1 245 ? -15.629 -3.971 -2.927 1.00 98.50 245 LEU A O 1
ATOM 1798 N N . LYS A 1 246 ? -16.119 -2.281 -1.531 1.00 97.81 246 LYS A N 1
ATOM 1799 C CA . LYS A 1 246 ? -17.119 -1.611 -2.372 1.00 97.81 246 LYS A CA 1
ATOM 1800 C C . LYS A 1 246 ? -16.761 -0.134 -2.552 1.00 97.81 246 LYS A C 1
ATOM 1802 O O . LYS A 1 246 ? -16.819 0.594 -1.564 1.00 97.81 246 LYS A O 1
ATOM 1807 N N . PRO A 1 247 ? -16.472 0.370 -3.767 1.00 95.94 247 PRO A N 1
ATOM 1808 C CA . PRO A 1 247 ? -16.123 1.782 -3.981 1.00 95.94 247 PRO A CA 1
ATOM 1809 C C . PRO A 1 247 ? -17.133 2.775 -3.400 1.00 95.94 247 PRO A C 1
ATOM 1811 O O . PRO A 1 247 ? -16.755 3.777 -2.797 1.00 95.94 247 PRO A O 1
ATOM 1814 N N . GLN A 1 248 ? -18.427 2.470 -3.516 1.00 95.38 248 GLN A N 1
ATOM 1815 C CA . GLN A 1 248 ? -19.522 3.292 -3.002 1.00 95.38 248 GLN A CA 1
ATOM 1816 C C . GLN A 1 248 ? -19.552 3.391 -1.469 1.00 95.38 248 GLN A C 1
ATOM 1818 O O . GLN A 1 248 ? -20.145 4.321 -0.930 1.00 95.38 248 GLN A O 1
ATOM 1823 N N . ALA A 1 249 ? -18.907 2.456 -0.764 1.00 96.19 249 ALA A N 1
ATOM 1824 C CA . ALA A 1 249 ? -18.735 2.496 0.685 1.00 96.19 249 ALA A CA 1
ATOM 1825 C C . ALA A 1 249 ? -17.531 3.356 1.116 1.00 96.19 249 ALA A C 1
ATOM 1827 O O . ALA A 1 249 ? -17.268 3.467 2.313 1.00 96.19 249 ALA A O 1
ATOM 1828 N N . GLN A 1 250 ? -16.809 3.956 0.158 1.00 96.00 250 GLN A N 1
ATOM 1829 C CA . GLN A 1 250 ? -15.616 4.779 0.372 1.00 96.00 250 GLN A CA 1
ATOM 1830 C C . GLN A 1 250 ? -14.612 4.111 1.329 1.00 96.00 250 GLN A C 1
ATOM 1832 O O . GLN A 1 250 ? -14.331 4.648 2.405 1.00 96.00 250 GLN A O 1
ATOM 1837 N N . PRO A 1 251 ? -14.119 2.906 0.992 1.00 97.50 251 PRO A N 1
ATOM 1838 C CA . PRO A 1 251 ? -13.302 2.128 1.900 1.00 97.50 251 PRO A CA 1
ATOM 1839 C C . PRO A 1 251 ? -11.962 2.819 2.164 1.00 97.50 251 PRO A C 1
ATOM 1841 O O . PRO A 1 251 ? -11.314 3.332 1.246 1.00 97.50 251 PRO A O 1
ATOM 1844 N N . VAL A 1 252 ? -11.526 2.785 3.422 1.00 98.25 252 VAL A N 1
ATOM 1845 C CA . VAL A 1 252 ? -10.220 3.308 3.841 1.00 98.25 252 VAL A CA 1
ATOM 1846 C C . VAL A 1 252 ? -9.333 2.201 4.401 1.00 98.25 252 VAL A C 1
ATOM 1848 O O . VAL A 1 252 ? -9.804 1.271 5.059 1.00 98.25 252 VAL A O 1
ATOM 1851 N N . PHE A 1 253 ? -8.033 2.319 4.151 1.00 98.81 253 PHE A N 1
ATOM 1852 C CA . PHE A 1 253 ? -6.993 1.492 4.748 1.00 98.81 253 PHE A CA 1
ATOM 1853 C C . PHE A 1 253 ? -6.281 2.297 5.832 1.00 98.81 253 PHE A C 1
ATOM 1855 O O . PHE A 1 253 ? -5.862 3.429 5.592 1.00 98.81 253 PHE A O 1
ATOM 1862 N N . VAL A 1 254 ? -6.131 1.725 7.021 1.00 98.75 254 VAL A N 1
ATOM 1863 C CA . VAL A 1 254 ? -5.432 2.352 8.143 1.00 98.75 254 VAL A CA 1
ATOM 1864 C C . VAL A 1 254 ? -4.356 1.408 8.640 1.00 98.75 254 VAL A C 1
ATOM 1866 O O . VAL A 1 254 ? -4.651 0.256 8.937 1.00 98.75 254 VAL A O 1
ATOM 1869 N N . LEU A 1 255 ? -3.131 1.906 8.781 1.00 98.81 255 LEU A N 1
ATOM 1870 C CA . LEU A 1 255 ? -2.042 1.205 9.459 1.00 98.81 255 LEU A CA 1
ATOM 1871 C C . LEU A 1 255 ? -1.539 2.087 10.591 1.00 98.81 255 LEU A C 1
ATOM 1873 O O . LEU A 1 255 ? -1.103 3.210 10.344 1.00 98.81 255 LEU A O 1
ATOM 1877 N N . LEU A 1 256 ? -1.595 1.590 11.826 1.00 98.56 256 LEU A N 1
ATOM 1878 C CA . LEU A 1 256 ? -1.108 2.317 12.998 1.00 98.56 256 LEU A CA 1
ATOM 1879 C C . LEU A 1 256 ? -0.401 1.380 13.987 1.00 98.56 256 LEU A C 1
ATOM 1881 O O . LEU A 1 256 ? -0.946 0.326 14.325 1.00 98.56 256 LEU A O 1
ATOM 1885 N N . PRO A 1 257 ? 0.748 1.784 14.553 1.00 98.44 257 PRO A N 1
ATOM 1886 C CA . PRO A 1 257 ? 1.228 1.196 15.796 1.00 98.44 257 PRO A CA 1
ATOM 1887 C C . PRO A 1 257 ? 0.168 1.312 16.896 1.00 98.44 257 PRO A C 1
ATOM 1889 O O . PRO A 1 257 ? -0.549 2.313 16.982 1.00 98.44 257 PRO A O 1
ATOM 1892 N N . ARG A 1 258 ? 0.082 0.323 17.789 1.00 98.12 258 ARG A N 1
ATOM 1893 C CA . ARG A 1 258 ? -0.937 0.277 18.859 1.00 98.12 258 ARG A CA 1
ATOM 1894 C C . 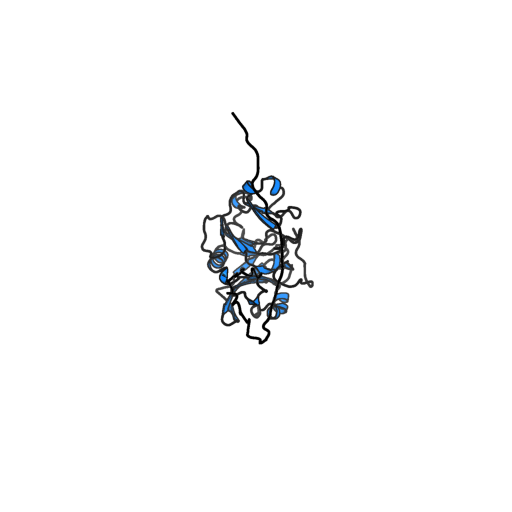ARG A 1 258 ? -0.980 1.522 19.744 1.00 98.12 258 ARG A C 1
ATOM 1896 O O . ARG A 1 258 ? -2.054 1.927 20.190 1.00 98.12 258 ARG A O 1
ATOM 1903 N N . ALA A 1 259 ? 0.179 2.113 20.039 1.00 97.19 259 ALA A N 1
ATOM 1904 C CA . ALA A 1 259 ? 0.254 3.354 20.809 1.00 97.19 259 ALA A CA 1
ATOM 1905 C C . ALA A 1 259 ? -0.478 4.500 20.089 1.00 97.19 259 ALA A C 1
ATOM 1907 O O . ALA A 1 259 ? -1.338 5.148 20.688 1.00 97.19 259 ALA A O 1
ATOM 1908 N N . GLU A 1 260 ? -0.230 4.656 18.789 1.00 98.06 260 GLU A N 1
ATOM 1909 C CA . GLU A 1 260 ? -0.872 5.680 17.966 1.00 98.06 260 GLU A CA 1
ATOM 1910 C C . GLU A 1 260 ? -2.351 5.404 17.743 1.00 98.06 260 GLU A C 1
ATOM 1912 O O . GLU A 1 260 ? -3.168 6.317 17.838 1.00 98.06 260 GLU A O 1
ATOM 1917 N N . TYR A 1 261 ? -2.739 4.142 17.545 1.00 97.69 261 TYR A N 1
ATOM 1918 C CA . TYR A 1 261 ? -4.151 3.783 17.446 1.00 97.69 261 TYR A CA 1
ATOM 1919 C C . TYR A 1 261 ? -4.923 4.186 18.712 1.00 97.69 261 TYR A C 1
ATOM 1921 O O . TYR A 1 261 ? -5.965 4.838 18.628 1.00 97.69 261 TYR A O 1
ATOM 1929 N N . ARG A 1 262 ? -4.377 3.907 19.904 1.00 96.94 262 ARG A N 1
ATOM 1930 C CA . ARG A 1 262 ? -4.990 4.319 21.181 1.00 96.94 262 ARG A CA 1
ATOM 1931 C C . ARG A 1 262 ? -5.090 5.831 21.352 1.00 96.94 262 ARG A C 1
ATOM 1933 O O . ARG A 1 262 ? -6.054 6.302 21.956 1.00 96.94 262 ARG A O 1
ATOM 1940 N N . LYS A 1 263 ? -4.132 6.580 20.816 1.00 96.00 263 LYS A N 1
ATOM 1941 C CA . LYS A 1 263 ? -4.131 8.044 20.848 1.00 96.00 263 LYS A CA 1
ATOM 1942 C C . LYS A 1 263 ? -5.141 8.647 19.867 1.00 96.00 263 LYS A C 1
ATOM 1944 O O . LYS A 1 263 ? -5.830 9.605 20.213 1.00 96.00 263 LYS A O 1
ATOM 1949 N N . LEU A 1 264 ? -5.230 8.096 18.658 1.00 95.44 264 LEU A N 1
ATOM 1950 C CA . LEU A 1 264 ? -5.892 8.737 17.521 1.00 95.44 264 LEU A CA 1
ATOM 1951 C C . LEU A 1 264 ? -7.308 8.228 17.246 1.00 95.44 264 LEU A C 1
ATOM 1953 O O . LEU A 1 264 ? -8.053 8.911 16.550 1.00 95.44 264 LEU A O 1
ATOM 1957 N N . TRP A 1 265 ? -7.724 7.076 17.786 1.00 95.19 265 TRP A N 1
ATOM 1958 C CA . TRP A 1 265 ? -8.988 6.454 17.369 1.00 95.19 265 TRP A CA 1
ATOM 1959 C C . TRP A 1 265 ? -10.205 7.380 17.479 1.00 95.19 265 TRP A C 1
ATOM 1961 O O . TRP A 1 265 ? -11.032 7.402 16.574 1.00 95.19 265 TRP A O 1
ATOM 1971 N N . LYS A 1 266 ? -10.301 8.193 18.542 1.00 94.19 266 LYS A N 1
ATOM 1972 C CA . LYS A 1 266 ? -11.424 9.128 18.720 1.00 94.19 266 LYS A CA 1
ATOM 1973 C C . LYS A 1 266 ? -11.402 10.246 17.684 1.00 94.19 266 LYS A C 1
ATOM 1975 O O . LYS A 1 266 ? -12.422 10.510 17.058 1.00 94.19 266 LYS A O 1
ATOM 1980 N N . SER A 1 267 ? -10.256 10.909 17.518 1.00 93.38 267 SER A N 1
ATOM 1981 C CA . SER A 1 267 ? -10.129 12.053 16.607 1.00 93.38 267 SER A CA 1
ATOM 1982 C C . SER A 1 267 ? -10.216 11.630 15.142 1.00 93.38 267 SER A C 1
ATOM 1984 O O . SER A 1 267 ? -10.683 12.405 14.314 1.00 93.38 267 SER A O 1
ATOM 1986 N N . TRP A 1 268 ? -9.810 10.400 14.826 1.00 93.69 268 TRP A N 1
ATOM 1987 C CA . TRP A 1 268 ? -9.904 9.809 13.490 1.00 93.69 268 TRP A CA 1
ATOM 1988 C C . TRP A 1 268 ? -11.188 8.991 13.291 1.00 93.69 268 TRP A C 1
ATOM 1990 O O . TRP A 1 268 ? -11.345 8.348 12.259 1.00 93.69 268 TRP A O 1
ATOM 2000 N N . GLY A 1 269 ? -12.110 8.982 14.261 1.00 93.50 269 GLY A N 1
ATOM 2001 C CA . GLY A 1 269 ? -13.380 8.260 14.154 1.00 93.50 269 GLY A CA 1
ATOM 2002 C C . GLY A 1 269 ? -13.228 6.765 13.855 1.00 93.50 269 GLY A C 1
ATOM 2003 O O . GLY A 1 269 ? -14.072 6.203 13.163 1.00 93.50 269 GLY A O 1
ATOM 2004 N N . LEU A 1 270 ? -12.153 6.136 14.329 1.00 95.25 270 LEU A N 1
ATOM 2005 C CA . LEU A 1 270 ? -11.868 4.710 14.176 1.00 95.25 270 LEU A CA 1
ATOM 2006 C C . LEU A 1 270 ? -12.644 3.880 15.218 1.00 95.25 270 LEU A C 1
ATOM 2008 O O . LEU A 1 270 ? -13.191 4.444 16.171 1.00 95.25 270 LEU A O 1
ATOM 2012 N N . PRO A 1 271 ? -12.704 2.542 15.073 1.00 95.38 271 PRO A N 1
ATOM 2013 C CA . PRO A 1 271 ? -13.231 1.671 16.117 1.00 95.38 271 PRO A CA 1
ATOM 2014 C C . PRO A 1 271 ? -12.511 1.899 17.454 1.00 95.38 271 PRO A C 1
ATOM 2016 O O . PRO A 1 271 ? -11.362 2.336 17.498 1.00 95.38 271 PRO A O 1
ATOM 2019 N N . GLN A 1 272 ? -13.185 1.605 18.563 1.00 94.69 272 GLN A N 1
ATOM 2020 C CA . GLN A 1 272 ? -12.542 1.665 19.871 1.00 94.69 272 GLN A CA 1
ATOM 2021 C C . GLN A 1 272 ? -11.482 0.548 19.975 1.00 94.69 272 GLN A C 1
ATOM 2023 O O . GLN A 1 272 ? -11.802 -0.608 19.686 1.00 94.69 272 GLN A O 1
ATOM 2028 N N . PRO A 1 273 ? -10.243 0.851 20.406 1.00 93.50 273 PRO A N 1
ATOM 2029 C CA . PRO A 1 273 ? -9.249 -0.166 20.712 1.00 93.50 273 PRO A CA 1
ATOM 2030 C C . PRO A 1 273 ? -9.751 -1.090 21.823 1.00 93.50 273 PRO A C 1
ATOM 2032 O O . PRO A 1 273 ? -10.282 -0.625 22.834 1.00 93.50 273 PRO A O 1
ATOM 2035 N N . VAL A 1 274 ? -9.553 -2.389 21.640 1.00 85.12 274 VAL A N 1
ATOM 2036 C CA . VAL A 1 274 ? -9.819 -3.422 22.648 1.00 85.12 274 VAL A CA 1
ATOM 2037 C C . VAL A 1 274 ? -8.488 -4.011 23.103 1.00 85.12 274 VAL A C 1
ATOM 2039 O O . VAL A 1 274 ? -7.486 -3.906 22.395 1.00 85.12 274 VAL A O 1
ATOM 2042 N N . ASP A 1 275 ? -8.434 -4.620 24.282 1.00 68.25 275 ASP A N 1
ATOM 2043 C CA . ASP A 1 275 ? -7.181 -5.200 24.768 1.00 68.25 275 ASP A CA 1
ATOM 2044 C C . ASP A 1 275 ? -6.622 -6.222 23.759 1.00 68.25 275 ASP A C 1
ATOM 2046 O O . ASP A 1 275 ? -7.312 -7.139 23.318 1.00 68.25 275 ASP A O 1
ATOM 2050 N N . GLY A 1 276 ? -5.366 -6.027 23.344 1.00 60.28 276 GLY A N 1
ATOM 2051 C CA . GLY A 1 276 ? -4.701 -6.852 22.329 1.00 60.28 276 GLY A CA 1
ATOM 2052 C C . GLY A 1 276 ? -4.860 -6.397 20.868 1.00 60.28 276 GLY A C 1
ATOM 2053 O O . GLY A 1 276 ? -4.193 -6.978 20.004 1.00 60.28 276 GLY A O 1
ATOM 2054 N N . SER A 1 277 ? -5.664 -5.363 20.572 1.00 55.09 277 SER A N 1
ATOM 2055 C CA . SER A 1 277 ? -5.683 -4.694 19.255 1.00 55.09 277 SER A CA 1
ATOM 2056 C C . SER A 1 277 ? -4.496 -3.763 19.090 1.00 55.09 277 SER A C 1
ATOM 2058 O O . SER A 1 277 ? -4.289 -2.925 19.994 1.00 55.09 277 SER A O 1
#

Radius of gyration: 31.91 Å; Cα contacts (8 Å, |Δi|>4): 571; chains: 1; bounding box: 67×90×99 Å